Protein AF-A0A6P2CS90-F1 (afdb_monomer)

pLDDT: mean 88.62, std 11.36, range [53.44, 98.56]

Organism: NCBI:txid1210884

Nearest PDB structures (foldseek):
  4mqd-assembly1_A  TM=6.017E-01  e=5.756E-04  Bacillus subtilis subsp. subtilis str. 168
  3ddw-assembly1_B  TM=2.775E-01  e=5.595E+00  Homo sapiens

Foldseek 3Di:
DKDKDKAWAQQQKKKKAALVVQEQPDQVLQDDQQNRCCFFQQQIDMEGHPHTGMWIEIEDQDDDDPLQVVFWDDKWDQTKHAFDPQKMKMANYDTHRHHPVVCVVVVNIDIDGHGGAMWGWMKTAGDPCCVVVVHTRIYIHTDGDPDGDPGDNDHTYDPDPVVVVVVVVVVVVVPDDDD

Sequence (179 aa):
MDVSLSLWSDAASLCIFDPALFEGMKPADAWPYHTNPGIRDGLFAIVGLQGGGGYILRLTSGDLTPAERELLNDTVGPLGVAVHSGQVYASGMDWPGEQAVHYHQCGAGMFVSVVAGDYDVLVHELRSTAAERGLPDYVAVFRQRTGSFPGVVEEPRFIGGREIEELIQRLNSESQPQD

Mean predicted aligned error: 6.51 Å

Solvent-accessible surface area (backbone atoms only — not comparable to full-atom values): 9674 Å² total; per-residue (Å²): 89,78,49,74,46,81,35,44,16,79,80,13,32,43,29,37,33,22,44,80,82,27,55,83,39,66,56,77,63,64,62,56,60,75,75,16,61,51,42,30,67,17,40,26,29,63,36,36,45,79,51,56,48,77,44,34,38,29,44,27,53,60,80,78,50,75,70,52,59,75,37,54,68,51,76,44,68,77,31,23,29,37,27,81,82,29,35,34,38,40,21,20,72,62,72,68,18,53,49,62,71,53,55,69,70,70,58,52,44,47,82,43,72,42,80,58,45,45,28,33,31,38,39,32,35,36,39,82,69,29,53,82,71,76,41,49,43,29,40,38,32,45,40,82,49,91,69,82,68,91,50,48,84,65,83,48,51,56,81,45,67,60,61,54,50,51,48,51,51,50,57,58,61,72,67,55,81,87,128

Structure (mmCIF, N/CA/C/O backbone):
data_AF-A0A6P2CS90-F1
#
_entry.id   AF-A0A6P2CS90-F1
#
loop_
_atom_site.group_PDB
_atom_site.id
_atom_site.type_symbol
_atom_site.label_atom_id
_atom_site.label_alt_id
_atom_site.label_comp_id
_atom_site.label_asym_id
_atom_site.label_entity_id
_atom_site.label_seq_id
_atom_site.pdbx_PDB_ins_code
_atom_site.Cartn_x
_atom_site.Cartn_y
_atom_site.Cartn_z
_atom_site.occupancy
_atom_site.B_iso_or_equiv
_atom_site.auth_seq_id
_atom_site.auth_comp_id
_atom_site.auth_asym_id
_atom_site.auth_atom_id
_atom_site.pdbx_PDB_model_num
ATOM 1 N N . MET A 1 1 ? -3.828 -13.378 3.877 1.00 95.12 1 MET A N 1
ATOM 2 C CA . MET A 1 1 ? -2.843 -12.444 4.457 1.00 95.12 1 MET A CA 1
ATOM 3 C C . MET A 1 1 ? -3.548 -11.634 5.528 1.00 95.12 1 MET A C 1
ATOM 5 O O . MET A 1 1 ? -4.660 -11.195 5.262 1.00 95.12 1 MET A O 1
ATOM 9 N N . ASP A 1 2 ? -2.954 -11.489 6.709 1.00 97.31 2 ASP A N 1
ATOM 10 C CA . ASP A 1 2 ? -3.421 -10.561 7.747 1.00 97.31 2 ASP A CA 1
ATOM 11 C C . ASP A 1 2 ? -2.244 -10.240 8.679 1.00 97.31 2 ASP A C 1
ATOM 13 O O . ASP A 1 2 ? -1.794 -11.111 9.426 1.00 97.31 2 ASP A O 1
ATOM 17 N N . VAL A 1 3 ? -1.663 -9.051 8.544 1.00 97.44 3 VAL A N 1
ATOM 18 C CA . VAL A 1 3 ? -0.456 -8.646 9.276 1.00 97.44 3 VAL A CA 1
ATOM 19 C C . VAL A 1 3 ? -0.507 -7.162 9.600 1.00 97.44 3 VAL A C 1
ATOM 21 O O . VAL A 1 3 ? -0.938 -6.363 8.773 1.00 97.44 3 VAL A O 1
ATOM 24 N N . SER A 1 4 ? -0.027 -6.800 10.786 1.00 96.81 4 SER A N 1
ATOM 25 C CA . SER A 1 4 ? 0.192 -5.408 11.173 1.00 96.81 4 SER A CA 1
ATOM 26 C C . SER A 1 4 ? 1.683 -5.109 11.207 1.00 96.81 4 SER A C 1
ATOM 28 O O . SER A 1 4 ? 2.464 -5.914 11.717 1.00 96.81 4 SER A O 1
ATOM 30 N N . LEU A 1 5 ? 2.071 -3.946 10.698 1.00 95.19 5 LEU A N 1
ATOM 31 C CA . LEU A 1 5 ? 3.443 -3.458 10.734 1.00 95.19 5 LEU A CA 1
ATOM 32 C C . LEU A 1 5 ? 3.490 -1.991 11.153 1.00 95.19 5 LEU A C 1
ATOM 34 O O . LEU A 1 5 ? 2.592 -1.209 10.847 1.00 95.19 5 LEU A O 1
ATOM 38 N N . SER A 1 6 ? 4.563 -1.631 11.846 1.00 94.50 6 SER A N 1
ATOM 39 C CA . SER A 1 6 ? 4.924 -0.237 12.076 1.00 94.50 6 SER A CA 1
ATOM 40 C C . SER A 1 6 ? 5.758 0.253 10.900 1.00 94.50 6 SER A C 1
ATOM 42 O O . SER A 1 6 ? 6.739 -0.395 10.538 1.00 94.50 6 SER A O 1
ATOM 44 N N . LEU A 1 7 ? 5.386 1.391 10.326 1.00 92.56 7 LEU A N 1
ATOM 45 C CA . LEU A 1 7 ? 6.149 2.065 9.280 1.00 92.56 7 LEU A CA 1
ATOM 46 C C . LEU A 1 7 ? 6.395 3.522 9.653 1.00 92.56 7 LEU A C 1
ATOM 48 O O . LEU A 1 7 ? 5.656 4.108 10.441 1.00 92.56 7 LEU A O 1
ATOM 52 N N . TRP A 1 8 ? 7.439 4.098 9.073 1.00 93.31 8 TRP A N 1
ATOM 53 C CA . TRP A 1 8 ? 7.718 5.526 9.128 1.00 93.31 8 TRP A CA 1
ATOM 54 C C . TRP A 1 8 ? 7.636 6.095 7.715 1.00 93.31 8 TRP A C 1
ATOM 56 O O . TRP A 1 8 ? 8.000 5.408 6.763 1.00 93.31 8 TRP A O 1
ATOM 66 N N . SER A 1 9 ? 7.163 7.329 7.575 1.00 91.31 9 SER A N 1
ATOM 67 C CA . SER A 1 9 ? 7.192 8.059 6.309 1.00 91.31 9 SER A CA 1
ATOM 68 C C . SER A 1 9 ? 7.564 9.515 6.549 1.00 91.31 9 SER A C 1
ATOM 70 O O . SER A 1 9 ? 6.955 10.176 7.386 1.00 91.31 9 SER A O 1
ATOM 72 N N . ASP A 1 10 ? 8.553 10.036 5.829 1.00 86.56 10 ASP A N 1
ATOM 73 C CA . ASP A 1 10 ? 8.877 11.467 5.798 1.00 86.56 10 ASP A CA 1
ATOM 74 C C . ASP A 1 10 ? 8.143 12.197 4.661 1.00 86.56 10 ASP A C 1
ATOM 76 O O . ASP A 1 10 ? 7.710 13.336 4.828 1.00 86.56 10 ASP A O 1
ATOM 80 N N . ALA A 1 11 ? 7.944 11.508 3.539 1.00 82.62 11 ALA A N 1
ATOM 81 C CA . ALA A 1 11 ? 7.270 11.986 2.341 1.00 82.62 11 ALA A CA 1
ATOM 82 C C . ALA A 1 11 ? 5.739 11.893 2.413 1.00 82.62 11 ALA A C 1
ATOM 84 O O . ALA A 1 11 ? 5.072 12.180 1.420 1.00 82.62 11 ALA A O 1
ATOM 85 N N . ALA A 1 12 ? 5.187 11.492 3.564 1.00 90.38 12 ALA A N 1
ATOM 86 C CA . ALA A 1 12 ? 3.760 11.270 3.746 1.00 90.38 12 ALA A CA 1
ATOM 87 C C . ALA A 1 12 ? 3.196 10.327 2.677 1.00 90.38 12 ALA A C 1
ATOM 89 O O . ALA A 1 12 ? 2.222 10.647 2.006 1.00 90.38 12 ALA A O 1
ATOM 90 N N . SER A 1 13 ? 3.826 9.176 2.471 1.00 92.50 13 SER A N 1
ATOM 91 C CA . SER A 1 13 ? 3.404 8.201 1.473 1.00 92.50 13 SER A CA 1
ATOM 92 C C . SER A 1 13 ? 3.488 6.775 2.004 1.00 92.50 13 SER A C 1
ATOM 94 O O . SER A 1 13 ? 4.249 6.461 2.916 1.00 92.50 13 SER A O 1
ATOM 96 N N . LEU A 1 14 ? 2.667 5.904 1.430 1.00 95.38 14 LEU A N 1
ATOM 97 C CA . LEU A 1 14 ? 2.742 4.458 1.581 1.00 95.38 14 LEU A CA 1
ATOM 98 C C . LEU A 1 14 ? 2.904 3.855 0.190 1.00 95.38 14 LEU A C 1
ATOM 100 O O . LEU A 1 14 ? 2.057 4.074 -0.674 1.00 95.38 14 LEU A O 1
ATOM 104 N N . CYS A 1 15 ? 3.959 3.073 -0.001 1.00 95.31 15 CYS A N 1
ATOM 105 C CA . CYS A 1 15 ? 4.246 2.329 -1.217 1.00 95.31 15 CYS A CA 1
ATOM 106 C C . CYS A 1 15 ? 4.120 0.823 -0.951 1.00 95.31 15 CYS A C 1
ATOM 108 O O . CYS A 1 15 ? 4.619 0.322 0.062 1.00 95.31 15 CYS A O 1
ATOM 110 N N . ILE A 1 16 ? 3.448 0.101 -1.851 1.00 97.38 16 ILE A N 1
ATOM 111 C CA . ILE A 1 16 ? 3.304 -1.356 -1.795 1.00 97.38 16 ILE A CA 1
ATOM 112 C C . ILE A 1 16 ? 3.590 -1.956 -3.170 1.00 97.38 16 ILE A C 1
ATOM 114 O O . ILE A 1 16 ? 2.889 -1.666 -4.140 1.00 97.38 16 ILE A O 1
ATOM 118 N N . PHE A 1 17 ? 4.603 -2.814 -3.253 1.00 96.44 17 PHE A N 1
ATOM 119 C CA . PHE A 1 17 ? 5.081 -3.376 -4.518 1.00 96.44 17 PHE A CA 1
ATOM 120 C C . PHE A 1 17 ? 5.709 -4.754 -4.326 1.00 96.44 17 PHE A C 1
ATOM 122 O O . PHE A 1 17 ? 6.112 -5.101 -3.224 1.00 96.44 17 PHE A O 1
ATOM 129 N N . ASP A 1 18 ? 5.835 -5.537 -5.393 1.00 96.62 18 ASP A N 1
ATOM 130 C CA . ASP A 1 18 ? 6.686 -6.729 -5.412 1.00 96.62 18 ASP A CA 1
ATOM 131 C C . ASP A 1 18 ? 8.083 -6.354 -5.940 1.00 96.62 18 ASP A C 1
ATOM 133 O O . ASP A 1 18 ? 8.204 -6.034 -7.125 1.00 96.62 18 ASP A O 1
ATOM 137 N N . PRO A 1 19 ? 9.152 -6.390 -5.118 1.00 94.19 19 PRO A N 1
ATOM 138 C CA . PRO A 1 19 ? 10.499 -6.017 -5.559 1.00 94.19 19 PRO A CA 1
ATOM 139 C C . PRO A 1 19 ? 11.003 -6.776 -6.790 1.00 94.19 19 PRO A C 1
ATOM 141 O O . PRO A 1 19 ? 11.767 -6.216 -7.575 1.00 94.19 19 PRO A O 1
ATOM 144 N N . ALA A 1 20 ? 10.558 -8.020 -7.001 1.00 93.31 20 ALA A N 1
ATOM 145 C CA . ALA A 1 20 ? 10.994 -8.831 -8.139 1.00 93.31 20 ALA A CA 1
ATOM 146 C C . ALA A 1 20 ? 10.544 -8.260 -9.496 1.00 93.31 20 ALA A C 1
ATOM 148 O O . ALA A 1 20 ? 11.156 -8.558 -10.519 1.00 93.31 20 ALA A O 1
ATOM 149 N N . LEU A 1 21 ? 9.494 -7.430 -9.524 1.00 91.12 21 LEU A N 1
ATOM 150 C CA . LEU A 1 21 ? 9.016 -6.772 -10.745 1.00 91.12 21 LEU A CA 1
ATOM 151 C C . LEU A 1 21 ? 9.889 -5.594 -11.187 1.00 91.12 21 LEU A C 1
ATOM 153 O O . LEU A 1 21 ? 9.827 -5.200 -12.349 1.0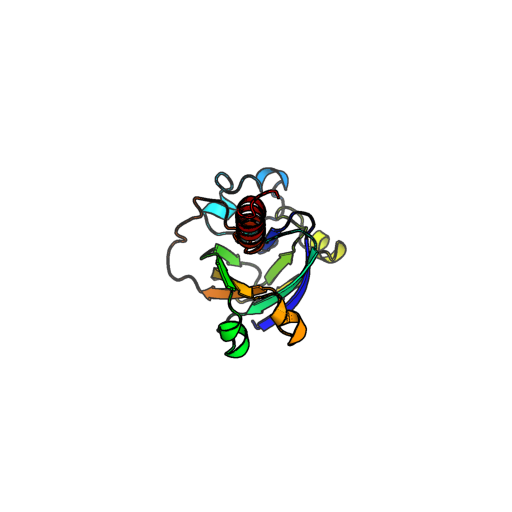0 91.12 21 LEU A O 1
ATOM 157 N N . PHE A 1 22 ? 10.682 -5.034 -10.273 1.00 88.00 22 PHE A N 1
ATOM 158 C CA . PHE A 1 22 ? 11.417 -3.785 -10.490 1.00 88.00 22 PHE A CA 1
ATOM 159 C C . PHE A 1 22 ? 12.933 -3.967 -10.412 1.00 88.00 22 PHE A C 1
ATOM 161 O O . PHE A 1 22 ? 13.676 -2.989 -10.488 1.00 88.00 22 PHE A O 1
ATOM 168 N N . GLU A 1 23 ? 13.412 -5.205 -10.276 1.00 83.19 23 GLU A N 1
ATOM 169 C CA . GLU A 1 23 ? 14.837 -5.489 -10.178 1.00 83.19 23 GLU A CA 1
ATOM 170 C C . GLU A 1 23 ? 15.582 -4.997 -11.430 1.00 83.19 23 GLU A C 1
ATOM 172 O O . GLU A 1 23 ? 15.300 -5.401 -12.559 1.00 83.19 23 GLU A O 1
ATOM 177 N N . GLY A 1 24 ? 16.547 -4.097 -11.226 1.00 76.38 24 GLY A N 1
ATOM 178 C CA . GLY A 1 24 ? 17.334 -3.504 -12.309 1.00 76.38 24 GLY A CA 1
ATOM 179 C C . GLY A 1 24 ? 16.655 -2.337 -13.034 1.00 76.38 24 GLY A C 1
ATOM 180 O O . GLY A 1 24 ? 17.248 -1.787 -13.967 1.00 76.38 24 GLY A O 1
ATOM 181 N N . MET A 1 25 ? 15.457 -1.919 -12.611 1.00 78.19 25 MET A N 1
ATOM 182 C CA . MET A 1 25 ? 14.872 -0.647 -13.040 1.00 78.19 25 MET A CA 1
ATOM 183 C C . MET A 1 25 ? 15.575 0.519 -12.340 1.00 78.19 25 MET A C 1
ATOM 185 O O . MET A 1 25 ? 16.012 0.409 -11.200 1.00 78.19 25 MET A O 1
ATOM 189 N N . LYS A 1 26 ? 15.697 1.667 -13.011 1.00 71.06 26 LYS A N 1
ATOM 190 C CA . LYS A 1 26 ? 16.264 2.857 -12.369 1.00 71.06 26 LYS A CA 1
ATOM 191 C C . LYS A 1 26 ? 15.231 3.460 -11.405 1.00 71.06 26 LYS A C 1
ATOM 193 O O . LYS A 1 26 ? 14.131 3.772 -11.859 1.00 71.06 26 LYS A O 1
ATOM 198 N N . PRO A 1 27 ? 15.588 3.737 -10.135 1.00 64.62 27 PRO A N 1
ATOM 199 C CA . PRO A 1 27 ? 14.670 4.332 -9.152 1.00 64.62 27 PRO A CA 1
ATOM 200 C C . PRO A 1 27 ? 14.055 5.678 -9.585 1.00 64.62 27 PRO A C 1
ATOM 202 O O . PRO A 1 27 ? 12.978 6.053 -9.137 1.00 64.62 27 PRO A O 1
ATOM 205 N N . ALA A 1 28 ? 14.724 6.412 -10.483 1.00 53.88 28 ALA A N 1
ATOM 206 C CA . ALA A 1 28 ? 14.322 7.751 -10.919 1.00 53.88 28 ALA A CA 1
ATOM 207 C C . ALA A 1 28 ? 13.129 7.790 -11.895 1.00 53.88 28 ALA A C 1
ATOM 209 O O . ALA A 1 28 ? 12.564 8.861 -12.096 1.00 53.88 28 ALA A O 1
ATOM 210 N N . ASP A 1 29 ? 12.716 6.654 -12.466 1.00 57.28 29 ASP A N 1
ATOM 211 C CA . ASP A 1 29 ? 11.529 6.591 -13.334 1.00 57.28 29 ASP A CA 1
ATOM 212 C C . ASP A 1 29 ? 10.230 6.390 -12.524 1.00 57.28 29 ASP A C 1
ATOM 214 O O . ASP A 1 29 ? 9.132 6.365 -13.085 1.00 57.28 29 ASP A O 1
ATOM 218 N N . ALA A 1 30 ? 10.334 6.265 -11.192 1.00 56.88 30 ALA A N 1
ATOM 219 C CA . ALA A 1 30 ? 9.201 5.968 -10.324 1.00 56.88 30 ALA A CA 1
ATOM 220 C C . ALA A 1 30 ? 8.249 7.166 -10.087 1.00 56.88 30 ALA A C 1
ATOM 222 O O . ALA A 1 30 ? 7.140 6.978 -9.579 1.00 56.88 30 ALA A O 1
ATOM 223 N N . TRP A 1 31 ? 8.633 8.384 -10.488 1.00 63.88 31 TRP A N 1
ATOM 224 C CA . TRP A 1 31 ? 7.874 9.614 -10.244 1.00 63.88 31 TRP A CA 1
ATOM 225 C C . TRP A 1 31 ? 7.932 10.562 -11.447 1.00 63.88 31 TRP A C 1
ATOM 227 O O . TRP A 1 31 ? 9.038 10.835 -11.916 1.00 63.88 31 TRP A O 1
ATOM 237 N N . PRO A 1 32 ? 6.807 11.121 -11.943 1.00 65.88 32 PRO A N 1
ATOM 238 C CA . PRO A 1 32 ? 5.506 11.310 -11.278 1.00 65.88 32 PRO A CA 1
ATOM 239 C C . PRO A 1 32 ? 4.413 10.259 -11.570 1.00 65.88 32 PRO A C 1
ATOM 241 O O . PRO A 1 32 ? 4.402 9.604 -12.612 1.00 65.88 32 PRO A O 1
ATOM 244 N N . TYR A 1 33 ? 3.437 10.159 -10.653 1.00 67.19 33 TYR A N 1
ATOM 245 C CA . TYR A 1 33 ? 2.335 9.178 -10.643 1.00 67.19 33 TYR A CA 1
ATOM 246 C C . TYR A 1 33 ? 1.609 8.979 -11.979 1.00 67.19 33 TYR A C 1
ATOM 248 O O . TYR A 1 33 ? 1.374 7.850 -12.396 1.00 67.19 33 TYR A O 1
ATOM 256 N N . HIS A 1 34 ? 1.257 10.077 -12.652 1.00 66.44 34 HIS A N 1
ATOM 257 C CA . HIS A 1 34 ? 0.444 10.060 -13.871 1.00 66.44 34 HIS A CA 1
ATOM 258 C C . HIS A 1 34 ? 1.240 9.666 -15.124 1.00 66.44 34 HIS A C 1
ATOM 260 O O . HIS A 1 34 ? 0.652 9.308 -16.144 1.00 66.44 34 HIS A O 1
ATOM 266 N N . THR A 1 35 ? 2.574 9.722 -15.070 1.00 73.50 35 THR A N 1
ATOM 267 C CA . THR A 1 35 ? 3.438 9.278 -16.173 1.00 73.50 35 THR A CA 1
ATOM 268 C C . THR A 1 35 ? 4.100 7.940 -15.904 1.00 73.50 35 THR A C 1
ATOM 270 O O . THR A 1 35 ? 4.628 7.344 -16.839 1.00 73.50 35 THR A O 1
ATOM 273 N N . ASN A 1 36 ? 4.099 7.467 -14.656 1.00 84.00 36 ASN A N 1
ATOM 274 C CA . ASN A 1 36 ? 4.715 6.200 -14.311 1.00 84.00 36 ASN A CA 1
ATOM 275 C C . ASN A 1 36 ? 3.837 5.035 -14.810 1.00 84.00 36 ASN A C 1
ATOM 277 O O . ASN A 1 36 ? 2.742 4.819 -14.275 1.00 84.00 36 ASN A O 1
ATOM 281 N N . PRO A 1 37 ? 4.306 4.250 -15.797 1.00 84.56 37 PRO A N 1
ATOM 282 C CA . PRO A 1 37 ? 3.541 3.126 -16.321 1.00 84.56 37 PRO A CA 1
ATOM 283 C C . PRO A 1 37 ? 3.286 2.059 -15.254 1.00 84.56 37 PRO A C 1
ATOM 285 O O . PRO A 1 37 ? 2.229 1.451 -15.265 1.00 84.56 37 PRO A O 1
ATOM 288 N N . GLY A 1 38 ? 4.178 1.872 -14.278 1.00 88.12 38 GLY A N 1
ATOM 289 C CA . GLY A 1 38 ? 3.968 0.917 -13.192 1.00 88.12 38 GLY A CA 1
ATOM 290 C C . GLY A 1 38 ? 2.782 1.265 -12.292 1.00 88.12 38 GLY A C 1
ATOM 291 O O . GLY A 1 38 ? 2.056 0.366 -11.882 1.00 88.12 38 GLY A O 1
ATOM 292 N N . ILE A 1 39 ? 2.531 2.550 -12.038 1.00 88.50 39 ILE A N 1
ATOM 293 C CA . ILE A 1 39 ? 1.360 2.994 -11.262 1.00 88.50 39 ILE A CA 1
ATOM 294 C C . ILE A 1 39 ? 0.111 2.926 -12.139 1.00 88.50 39 ILE A C 1
ATOM 296 O O . ILE A 1 39 ? -0.901 2.347 -11.747 1.00 88.50 39 ILE A O 1
ATOM 300 N N . ARG A 1 40 ? 0.192 3.473 -13.359 1.00 87.56 40 ARG A N 1
ATOM 301 C CA . ARG A 1 40 ? -0.925 3.498 -14.312 1.00 87.56 40 ARG A CA 1
ATOM 302 C C . ARG A 1 40 ? -1.413 2.096 -14.674 1.00 87.56 40 ARG A C 1
ATOM 304 O O . ARG A 1 40 ? -2.613 1.889 -14.791 1.00 87.56 40 ARG A O 1
ATOM 311 N N . ASP A 1 41 ? -0.499 1.149 -14.834 1.00 89.44 41 ASP A N 1
ATOM 312 C CA . ASP A 1 41 ? -0.800 -0.221 -15.249 1.00 89.44 41 ASP A CA 1
ATOM 313 C C . ASP A 1 41 ? -1.027 -1.143 -14.030 1.00 89.44 41 ASP A C 1
ATOM 315 O O . ASP A 1 41 ? -1.316 -2.328 -14.184 1.00 89.44 41 ASP A O 1
ATOM 319 N N . GLY A 1 42 ? -0.958 -0.595 -12.808 1.00 92.81 42 GLY A N 1
ATOM 320 C CA . GLY A 1 42 ? -1.314 -1.295 -11.576 1.00 92.81 42 GLY A CA 1
ATOM 321 C C . GLY A 1 42 ? -0.319 -2.373 -11.155 1.00 92.81 42 GLY A C 1
ATOM 322 O O . GLY A 1 42 ? -0.740 -3.401 -10.618 1.00 92.81 42 GLY A O 1
ATOM 323 N N . LEU A 1 43 ? 0.971 -2.148 -11.426 1.00 94.25 43 LEU A N 1
ATOM 324 C CA . LEU A 1 43 ? 2.086 -2.990 -10.989 1.00 94.25 43 LEU A CA 1
ATOM 325 C C . LEU A 1 43 ? 2.442 -2.739 -9.523 1.00 94.25 43 LEU A C 1
ATOM 327 O O . LEU A 1 43 ? 2.800 -3.676 -8.812 1.00 94.25 43 LEU A O 1
ATOM 331 N N . PHE A 1 44 ? 2.324 -1.495 -9.064 1.00 94.25 44 PHE A N 1
ATOM 332 C CA . PHE A 1 44 ? 2.491 -1.154 -7.660 1.00 94.25 44 PHE A CA 1
ATOM 333 C C . PHE A 1 44 ? 1.548 -0.044 -7.212 1.00 94.25 44 PHE A C 1
ATOM 335 O O . PHE A 1 44 ? 1.127 0.805 -8.002 1.00 94.25 44 PHE A O 1
ATOM 342 N N . ALA A 1 45 ? 1.250 -0.054 -5.917 1.00 94.88 45 ALA A N 1
ATOM 343 C CA . ALA A 1 45 ? 0.377 0.910 -5.286 1.00 94.88 45 ALA A CA 1
ATOM 344 C C . ALA A 1 45 ? 1.201 1.962 -4.559 1.00 94.88 45 ALA A C 1
ATOM 346 O O . ALA A 1 45 ? 2.180 1.658 -3.876 1.00 94.88 45 ALA A O 1
ATOM 347 N N . ILE A 1 46 ? 0.736 3.198 -4.655 1.00 93.62 46 ILE A N 1
ATOM 348 C CA . ILE A 1 46 ? 1.199 4.282 -3.814 1.00 93.62 46 ILE A CA 1
ATOM 349 C C . ILE A 1 46 ? 0.025 5.170 -3.423 1.00 93.62 46 ILE A C 1
ATOM 351 O O . ILE A 1 46 ? -0.853 5.444 -4.241 1.00 93.62 46 ILE A O 1
ATOM 355 N N . VAL A 1 47 ? 0.023 5.612 -2.170 1.00 94.12 47 VAL A N 1
ATOM 356 C CA . VAL A 1 47 ? -0.960 6.551 -1.636 1.00 94.12 47 VAL A CA 1
ATOM 357 C C . VAL A 1 47 ? -0.281 7.626 -0.795 1.00 94.12 47 VAL A C 1
ATOM 359 O O . VAL A 1 47 ? 0.614 7.324 -0.007 1.00 94.12 47 VAL A O 1
ATOM 362 N N . GLY A 1 48 ? -0.704 8.876 -0.967 1.00 93.88 48 GLY A N 1
ATOM 363 C CA . GLY A 1 48 ? -0.360 9.992 -0.093 1.00 93.88 48 GLY A CA 1
ATOM 364 C C . GLY A 1 48 ? -1.125 9.917 1.231 1.00 93.88 48 GLY A C 1
ATOM 365 O O . GLY A 1 48 ? -2.348 9.778 1.253 1.00 93.88 48 GLY A O 1
ATOM 366 N N . LEU A 1 49 ? -0.396 10.003 2.334 1.00 92.62 49 LEU A N 1
ATOM 367 C CA . LEU A 1 49 ? -0.876 10.037 3.712 1.00 92.62 49 LEU A CA 1
ATOM 368 C C . LEU A 1 49 ? -1.093 11.491 4.167 1.00 92.62 49 LEU A C 1
ATOM 370 O O . LEU A 1 49 ? -0.621 12.434 3.535 1.00 92.62 49 LEU A O 1
ATOM 374 N N . GLN A 1 50 ? -1.767 11.688 5.303 1.00 87.25 50 GLN A N 1
ATOM 375 C CA . GLN A 1 50 ? -2.079 13.029 5.831 1.00 87.25 50 GLN A CA 1
ATOM 376 C C . GLN A 1 50 ? -0.884 13.773 6.470 1.00 87.25 50 GLN A C 1
ATOM 378 O O . GLN A 1 50 ? -1.051 14.850 7.045 1.00 87.25 50 GLN A O 1
ATOM 383 N N . GLY A 1 51 ? 0.325 13.211 6.419 1.00 87.94 51 GLY A N 1
ATOM 384 C CA . GLY A 1 51 ? 1.535 13.821 6.964 1.00 87.94 51 GLY A CA 1
ATOM 385 C C . GLY A 1 51 ? 2.703 12.844 7.031 1.00 87.94 51 GLY A C 1
ATOM 386 O O . GLY A 1 51 ? 2.564 11.680 6.665 1.00 87.94 51 GLY A O 1
ATOM 387 N N . GLY A 1 52 ? 3.860 13.335 7.474 1.00 89.56 52 GLY A N 1
ATOM 388 C CA . GLY A 1 52 ? 4.990 12.484 7.832 1.00 89.56 52 GLY A CA 1
ATOM 389 C C . GLY A 1 52 ? 4.906 12.042 9.295 1.00 89.56 52 GLY A C 1
ATOM 390 O O . GLY A 1 52 ? 4.424 12.791 10.150 1.00 89.56 52 GLY A O 1
ATOM 391 N N . GLY A 1 53 ? 5.388 10.841 9.600 1.00 92.62 53 GLY A N 1
ATOM 392 C CA . GLY A 1 53 ? 5.373 10.276 10.944 1.00 92.62 53 GLY A CA 1
ATOM 393 C C . GLY A 1 53 ? 5.442 8.754 10.971 1.00 92.62 53 GLY A C 1
ATOM 394 O O . GLY A 1 53 ? 5.712 8.100 9.964 1.00 92.62 53 GLY A O 1
ATOM 395 N N . GLY A 1 54 ? 5.210 8.205 12.162 1.00 92.94 54 GLY A N 1
ATOM 396 C CA . GLY A 1 54 ? 5.074 6.771 12.386 1.00 92.94 54 GLY A CA 1
ATOM 397 C C . GLY A 1 54 ? 3.613 6.351 12.297 1.00 92.94 54 GLY A C 1
ATOM 398 O O . GLY A 1 54 ? 2.751 7.039 12.839 1.00 92.94 54 GLY A O 1
ATOM 399 N N . TYR A 1 55 ? 3.362 5.215 11.654 1.00 93.88 55 TYR A N 1
ATOM 400 C CA . TYR A 1 55 ? 2.030 4.662 11.433 1.00 93.88 55 TYR A CA 1
ATOM 401 C C . TYR A 1 55 ? 2.011 3.160 11.699 1.00 93.88 55 TYR A C 1
ATOM 403 O O . TYR A 1 55 ? 2.999 2.457 11.469 1.00 93.88 55 TYR A O 1
ATOM 411 N N . ILE A 1 56 ? 0.864 2.653 12.130 1.00 96.31 56 ILE A N 1
ATOM 412 C CA . ILE A 1 56 ? 0.530 1.236 12.149 1.0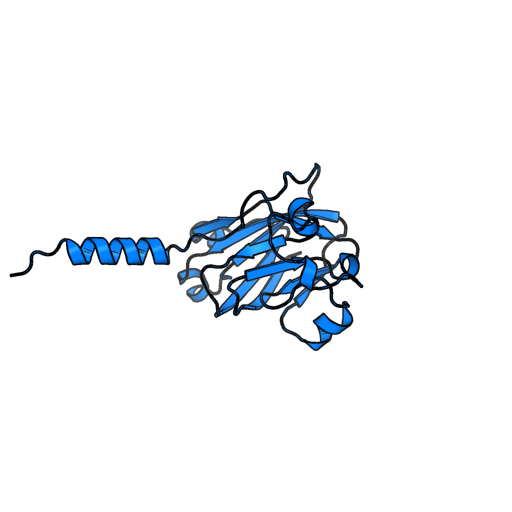0 96.31 56 ILE A CA 1
ATOM 413 C C . ILE A 1 56 ? -0.342 0.939 10.932 1.00 96.31 56 ILE A C 1
ATOM 415 O O . ILE A 1 56 ? -1.470 1.417 10.817 1.00 96.31 56 ILE A O 1
ATOM 419 N N . LEU A 1 57 ? 0.172 0.112 10.031 1.00 97.25 57 LEU A N 1
ATOM 420 C CA . LEU A 1 57 ? -0.547 -0.371 8.859 1.00 97.25 57 LEU A CA 1
ATOM 421 C C . LEU A 1 57 ? -0.949 -1.827 9.069 1.00 97.25 57 LEU A C 1
ATOM 423 O O . LEU A 1 57 ? -0.095 -2.663 9.368 1.00 97.25 57 LEU A O 1
ATOM 427 N N . ARG A 1 58 ? -2.221 -2.153 8.830 1.00 98.19 58 ARG A N 1
ATOM 428 C CA . ARG A 1 58 ? -2.678 -3.538 8.665 1.00 98.19 58 ARG A CA 1
ATOM 429 C C . ARG A 1 58 ? -2.838 -3.873 7.186 1.00 98.19 58 ARG A C 1
ATOM 431 O O . ARG A 1 58 ? -3.632 -3.249 6.492 1.00 98.19 58 ARG A O 1
ATOM 438 N N . LEU A 1 59 ? -2.127 -4.886 6.708 1.00 98.38 59 LEU A N 1
ATOM 439 C CA . LEU A 1 59 ? -2.303 -5.477 5.381 1.00 98.38 59 LEU A CA 1
ATOM 440 C C . LEU A 1 59 ? -3.170 -6.724 5.518 1.00 98.38 59 LEU A C 1
ATOM 442 O O . LEU A 1 59 ? -2.808 -7.660 6.235 1.00 98.38 59 LEU A O 1
ATOM 446 N N . THR A 1 60 ? -4.295 -6.779 4.812 1.00 98.44 60 THR A N 1
ATOM 447 C CA . THR A 1 60 ? -5.215 -7.913 4.918 1.00 98.44 60 THR A CA 1
ATOM 448 C C . THR A 1 60 ? -5.819 -8.306 3.581 1.00 98.44 60 THR A C 1
ATOM 450 O O . THR A 1 60 ? -6.058 -7.472 2.718 1.00 98.44 60 THR A O 1
ATOM 453 N N . SER A 1 61 ? -6.106 -9.594 3.409 1.00 97.75 61 SER A N 1
ATOM 454 C CA . SER A 1 61 ? -6.998 -10.096 2.358 1.00 97.75 61 SER A CA 1
ATOM 455 C C . SER A 1 61 ? -8.424 -10.325 2.875 1.00 97.75 61 SER A C 1
ATOM 457 O O . SER A 1 61 ? -9.275 -10.791 2.125 1.00 97.75 61 SER A O 1
ATOM 459 N N . GLY A 1 62 ? -8.685 -10.060 4.158 1.00 97.25 62 GLY A N 1
ATOM 460 C CA . GLY A 1 62 ? -10.010 -10.112 4.778 1.00 97.25 62 GLY A CA 1
ATOM 461 C C . GLY A 1 62 ? -10.770 -8.797 4.624 1.00 97.25 62 GLY A C 1
ATOM 462 O O . GLY A 1 62 ? -10.366 -7.926 3.859 1.00 97.25 62 GLY A O 1
ATOM 463 N N . ASP A 1 63 ? -11.899 -8.661 5.312 1.00 97.69 63 ASP A N 1
ATOM 464 C CA . ASP A 1 63 ? -12.628 -7.393 5.432 1.00 97.69 63 ASP A CA 1
ATOM 465 C C . ASP A 1 63 ? -12.091 -6.545 6.596 1.00 97.69 63 ASP A C 1
ATOM 467 O O . ASP A 1 63 ? -11.339 -7.020 7.457 1.00 97.69 63 ASP A O 1
ATOM 471 N N . LEU A 1 64 ? -12.538 -5.289 6.647 1.00 98.00 64 LEU A N 1
ATOM 472 C CA . LEU A 1 64 ? -12.451 -4.482 7.857 1.00 98.00 64 LEU A CA 1
ATOM 473 C C . LEU A 1 64 ? -13.212 -5.163 9.004 1.00 98.00 64 LEU A C 1
ATOM 475 O O . LEU A 1 64 ? -14.351 -5.625 8.839 1.00 98.00 64 LEU A O 1
ATOM 479 N N . THR A 1 65 ? -12.611 -5.188 10.189 1.00 97.69 65 THR A N 1
ATOM 480 C CA . THR A 1 65 ? -13.291 -5.637 11.406 1.00 97.69 65 THR A CA 1
ATOM 481 C C . THR A 1 65 ? -14.438 -4.676 11.760 1.00 97.69 65 THR A C 1
ATOM 483 O O . THR A 1 65 ? -14.466 -3.533 11.296 1.00 97.69 65 THR A O 1
ATOM 486 N N . PRO A 1 66 ? -15.418 -5.087 12.587 1.00 97.69 66 PRO A N 1
ATOM 487 C CA . PRO A 1 66 ? -16.468 -4.177 13.044 1.00 97.69 66 PRO A CA 1
ATOM 488 C C . PRO A 1 66 ? -15.931 -2.892 13.695 1.00 97.69 66 PRO A C 1
ATOM 490 O O . PRO A 1 66 ? -16.451 -1.819 13.410 1.00 97.69 66 PRO A O 1
ATOM 493 N N . ALA A 1 67 ? -14.866 -2.994 14.499 1.00 96.44 67 ALA A N 1
ATOM 494 C CA . ALA A 1 67 ? -14.260 -1.849 15.177 1.00 96.44 67 ALA A CA 1
ATOM 495 C C . ALA A 1 67 ? -13.524 -0.911 14.205 1.00 96.44 67 ALA A C 1
ATOM 497 O O . ALA A 1 67 ? -13.612 0.305 14.339 1.00 96.44 67 ALA A O 1
ATOM 498 N N . GLU A 1 68 ? -12.850 -1.464 13.192 1.00 97.69 68 GLU A N 1
ATOM 499 C CA . GLU A 1 68 ? -12.232 -0.661 12.128 1.00 97.69 68 GLU A CA 1
ATOM 500 C C . GLU A 1 68 ? -13.296 0.073 11.304 1.00 97.69 68 GLU A C 1
ATOM 502 O O . GLU A 1 68 ? -13.144 1.254 11.019 1.00 97.69 68 GLU A O 1
ATOM 507 N N . ARG A 1 69 ? -14.418 -0.586 10.977 1.00 97.38 69 ARG A N 1
ATOM 508 C CA . ARG A 1 69 ? -15.529 0.053 10.249 1.00 97.38 69 ARG A CA 1
ATOM 509 C C . ARG A 1 69 ? -16.183 1.191 11.023 1.00 97.38 69 ARG A C 1
ATOM 511 O O . ARG A 1 69 ? -16.574 2.175 10.409 1.00 97.38 69 ARG A O 1
ATOM 518 N N . GLU A 1 70 ? -16.315 1.059 12.341 1.00 96.44 70 GLU A N 1
ATOM 519 C CA . GLU A 1 70 ? -16.860 2.116 13.208 1.00 96.44 70 GLU A CA 1
ATOM 520 C C . GLU A 1 70 ? -16.008 3.394 13.161 1.00 96.44 70 GLU A C 1
ATOM 522 O O . GLU A 1 70 ? -16.540 4.499 13.262 1.00 96.44 70 GLU A O 1
ATOM 527 N N . LEU A 1 71 ? -14.692 3.243 12.992 1.00 95.19 71 LEU A N 1
ATOM 528 C CA . LEU A 1 71 ? -13.722 4.339 13.004 1.00 95.19 71 LEU A CA 1
ATOM 529 C C . LEU A 1 71 ? -13.195 4.703 11.618 1.00 95.19 71 LEU A C 1
ATOM 531 O O . LEU A 1 71 ? -12.263 5.500 11.529 1.00 95.19 71 LEU A O 1
ATOM 535 N N . LEU A 1 72 ? -13.776 4.141 10.558 1.00 95.62 72 LEU A N 1
ATOM 536 C CA . LEU A 1 72 ? -13.412 4.462 9.187 1.00 95.62 72 LEU A CA 1
ATOM 537 C C . LEU A 1 72 ? -13.614 5.962 8.946 1.00 95.62 72 LEU A C 1
ATOM 539 O O . LEU A 1 72 ? -14.705 6.495 9.172 1.00 95.62 72 LEU A O 1
ATOM 543 N N . ASN A 1 73 ? -12.552 6.636 8.517 1.00 94.50 73 ASN A N 1
ATOM 544 C CA . ASN A 1 73 ? -12.576 8.053 8.185 1.00 94.50 73 ASN A CA 1
ATOM 545 C C . ASN A 1 73 ? -12.698 8.259 6.675 1.00 94.50 73 ASN A C 1
ATOM 547 O O . ASN A 1 73 ? -13.634 8.910 6.220 1.00 94.50 73 ASN A O 1
ATOM 551 N N . ASP A 1 74 ? -11.782 7.659 5.915 1.00 95.50 74 ASP A N 1
ATOM 552 C CA . ASP A 1 74 ? -11.685 7.835 4.468 1.00 95.50 74 ASP A CA 1
ATOM 553 C C . ASP A 1 74 ? -11.165 6.558 3.784 1.00 95.50 74 ASP A C 1
ATOM 555 O O . ASP A 1 74 ? -10.726 5.603 4.436 1.00 95.50 74 ASP A O 1
ATOM 559 N N . THR A 1 75 ? -11.272 6.480 2.459 1.00 96.38 75 THR A N 1
ATOM 560 C CA . THR A 1 75 ? -10.815 5.343 1.654 1.00 96.38 75 THR A CA 1
ATOM 561 C C . THR A 1 75 ? -10.266 5.797 0.309 1.00 96.38 75 THR A C 1
ATOM 563 O O . THR A 1 75 ? -10.957 6.448 -0.468 1.00 96.38 75 THR A O 1
ATOM 566 N N . VAL A 1 76 ? -9.055 5.345 -0.010 1.00 96.19 76 VAL A N 1
ATOM 567 C CA . VAL A 1 76 ? -8.391 5.567 -1.296 1.00 96.19 76 VAL A CA 1
ATOM 568 C C . VAL A 1 76 ? -8.273 4.246 -2.059 1.00 96.19 76 VAL A C 1
ATOM 570 O O . VAL A 1 76 ? -7.811 3.240 -1.519 1.00 96.19 76 VAL A O 1
ATOM 573 N N . GLY A 1 77 ? -8.667 4.247 -3.334 1.00 93.69 77 GLY A N 1
ATOM 574 C CA . GLY A 1 77 ? -8.510 3.118 -4.253 1.00 93.69 77 GLY A CA 1
ATOM 575 C C . GLY A 1 77 ? -9.703 2.928 -5.202 1.00 93.69 77 GLY A C 1
ATOM 576 O O . GLY A 1 77 ? -10.626 3.744 -5.201 1.00 93.69 77 GLY A O 1
ATOM 577 N N . PRO A 1 78 ? -9.705 1.857 -6.017 1.00 94.56 78 PRO A N 1
ATOM 578 C CA . PRO A 1 78 ? -8.728 0.766 -6.022 1.00 94.56 78 PRO A CA 1
ATOM 579 C C . PRO A 1 78 ? -7.360 1.183 -6.582 1.00 94.56 78 PRO A C 1
ATOM 581 O O . PRO A 1 78 ? -7.268 1.830 -7.621 1.00 94.56 78 PRO A O 1
ATOM 584 N N . LEU A 1 79 ? -6.295 0.779 -5.892 1.00 95.56 79 LEU A N 1
ATOM 585 C CA . LEU A 1 79 ? -4.907 0.852 -6.355 1.00 95.56 79 LEU A CA 1
ATOM 586 C C . LEU A 1 79 ? -4.486 -0.508 -6.912 1.00 95.56 79 LEU A C 1
ATOM 588 O O . LEU A 1 79 ? -4.984 -1.533 -6.460 1.00 95.56 79 LEU A O 1
ATOM 592 N N . GLY A 1 80 ? -3.565 -0.541 -7.870 1.00 95.88 80 GLY A N 1
ATOM 593 C CA . GLY A 1 80 ? -3.131 -1.795 -8.478 1.00 95.88 80 GLY A CA 1
ATOM 594 C C . GLY A 1 80 ? -1.831 -2.307 -7.872 1.00 95.88 80 GLY A C 1
ATOM 595 O O . GLY A 1 80 ? -0.875 -1.549 -7.765 1.00 95.88 80 GLY A O 1
ATOM 596 N N . VAL A 1 81 ? -1.775 -3.591 -7.524 1.00 97.75 81 VAL A N 1
ATOM 597 C CA . VAL A 1 81 ? -0.521 -4.278 -7.173 1.00 97.75 81 VAL A CA 1
ATOM 598 C C . VAL A 1 81 ? -0.443 -5.591 -7.940 1.00 97.75 81 VAL A C 1
ATOM 600 O O . VAL A 1 81 ? -1.355 -6.414 -7.848 1.00 97.75 81 VAL A O 1
ATOM 603 N N . ALA A 1 82 ? 0.653 -5.801 -8.664 1.00 97.62 82 ALA A N 1
ATOM 604 C CA . ALA A 1 82 ? 0.981 -7.087 -9.266 1.00 97.62 82 ALA A CA 1
ATOM 605 C C . ALA A 1 82 ? 1.991 -7.823 -8.376 1.00 97.62 82 ALA A C 1
ATOM 607 O O . ALA A 1 82 ? 2.947 -7.225 -7.880 1.00 97.62 82 ALA A O 1
ATOM 608 N N . VAL A 1 83 ? 1.779 -9.122 -8.165 1.00 98.06 83 VAL A N 1
ATOM 609 C CA . VAL A 1 83 ? 2.639 -9.967 -7.326 1.00 98.06 83 VAL A CA 1
ATOM 610 C C . VAL A 1 83 ? 3.070 -11.197 -8.117 1.00 98.06 83 VAL A C 1
ATOM 612 O O . VAL A 1 83 ? 2.249 -12.051 -8.449 1.00 98.06 83 VAL A O 1
ATOM 615 N N . HIS A 1 84 ? 4.364 -11.321 -8.390 1.00 96.62 8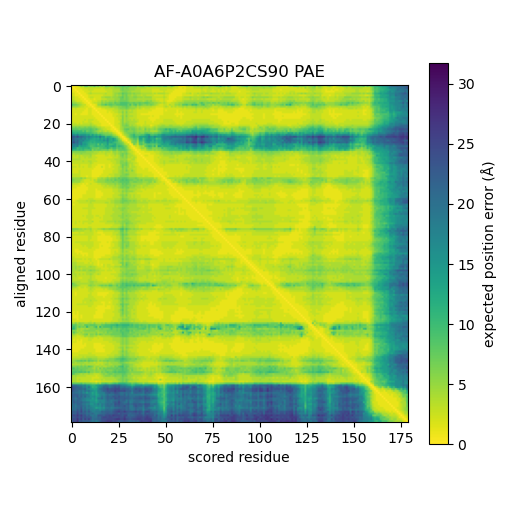4 HIS A N 1
ATOM 616 C CA . HIS A 1 84 ? 4.978 -12.450 -9.092 1.00 96.62 84 HIS A CA 1
ATOM 617 C C . HIS A 1 84 ? 5.749 -13.377 -8.144 1.00 96.62 84 HIS A C 1
ATOM 619 O O . HIS A 1 84 ? 5.698 -14.596 -8.298 1.00 96.62 84 HIS A O 1
ATOM 625 N N . SER A 1 85 ? 6.449 -12.819 -7.156 1.00 96.81 85 SER A N 1
ATOM 626 C CA . SER A 1 85 ? 7.317 -13.550 -6.224 1.00 96.81 85 SER A CA 1
ATOM 627 C C . SER A 1 85 ? 6.558 -14.258 -5.098 1.00 96.81 85 SER A C 1
ATOM 629 O O . SER A 1 85 ? 7.124 -15.088 -4.388 1.00 96.81 85 SER A O 1
ATOM 631 N N . GLY A 1 86 ? 5.273 -13.937 -4.923 1.00 97.62 86 GLY A N 1
ATOM 632 C CA . GLY A 1 86 ? 4.494 -14.334 -3.749 1.00 97.62 86 GLY A CA 1
ATOM 633 C C . GLY A 1 86 ? 4.791 -13.476 -2.511 1.00 97.62 86 GLY A C 1
ATOM 634 O O . GLY A 1 86 ? 4.490 -13.869 -1.378 1.00 97.62 86 GLY A O 1
ATOM 635 N N . GLN A 1 87 ? 5.413 -12.312 -2.701 1.00 97.31 87 GLN A N 1
ATOM 636 C CA . GLN A 1 87 ? 5.694 -11.358 -1.640 1.00 97.31 87 GLN A CA 1
ATOM 637 C C . GLN A 1 87 ? 5.450 -9.929 -2.120 1.00 97.31 87 GLN A C 1
ATOM 639 O O . GLN A 1 87 ? 5.679 -9.592 -3.278 1.00 97.31 87 GLN A O 1
ATOM 644 N N . VAL A 1 88 ? 5.008 -9.084 -1.196 1.00 97.69 88 VAL A N 1
ATOM 645 C CA . VAL A 1 88 ? 4.999 -7.630 -1.364 1.00 97.69 88 VAL A CA 1
ATOM 646 C C . VAL A 1 88 ? 5.873 -6.996 -0.298 1.00 97.69 88 VAL A C 1
ATOM 648 O O . VAL A 1 88 ? 5.995 -7.516 0.809 1.00 97.69 88 VAL A O 1
ATOM 651 N N . TYR A 1 89 ? 6.467 -5.865 -0.631 1.00 97.31 89 TYR A N 1
ATOM 652 C CA . TYR A 1 89 ? 7.156 -4.975 0.275 1.00 97.31 89 TYR A CA 1
ATOM 653 C C . TYR A 1 89 ? 6.279 -3.750 0.511 1.00 97.31 89 TYR A C 1
ATOM 655 O O . TYR A 1 89 ? 5.831 -3.118 -0.446 1.00 97.31 89 TYR A O 1
ATOM 663 N N . ALA A 1 90 ? 6.008 -3.444 1.777 1.00 97.25 90 ALA A N 1
ATOM 664 C CA . ALA A 1 90 ? 5.277 -2.251 2.185 1.00 97.25 90 ALA A CA 1
ATOM 665 C C . ALA A 1 90 ? 6.220 -1.316 2.944 1.00 97.25 90 ALA A C 1
ATOM 667 O O . ALA A 1 90 ? 6.835 -1.731 3.930 1.00 97.25 90 ALA A O 1
ATOM 668 N N . SER A 1 91 ? 6.328 -0.070 2.491 1.00 95.69 91 SER A N 1
ATOM 669 C CA . SER A 1 91 ? 7.220 0.937 3.075 1.00 95.69 91 SER A CA 1
ATOM 670 C C . SER A 1 91 ? 6.639 2.338 2.939 1.00 95.69 91 SER A C 1
ATOM 672 O O . SER A 1 91 ? 5.905 2.625 1.995 1.00 95.69 91 SER A O 1
ATOM 674 N N . GLY A 1 92 ? 6.980 3.209 3.888 1.00 93.94 92 GLY A N 1
ATOM 675 C CA . GLY A 1 92 ? 6.703 4.643 3.803 1.00 93.94 92 GLY A CA 1
ATOM 676 C C . GLY A 1 92 ? 7.887 5.490 3.325 1.00 93.94 92 GLY A C 1
ATOM 677 O O . GLY A 1 92 ? 7.744 6.706 3.209 1.00 93.94 92 GLY A O 1
ATOM 678 N N . MET A 1 93 ? 9.043 4.864 3.073 1.00 91.06 93 MET A N 1
ATOM 679 C CA . MET A 1 93 ? 10.309 5.531 2.725 1.00 91.06 93 MET A CA 1
ATOM 680 C C . MET A 1 93 ? 10.908 5.025 1.409 1.00 91.06 93 MET A C 1
ATOM 682 O O . MET A 1 93 ? 11.640 5.752 0.739 1.00 91.06 93 MET A O 1
ATOM 686 N N . ASP A 1 94 ? 10.634 3.770 1.052 1.00 91.19 94 ASP A N 1
ATOM 687 C CA . ASP A 1 94 ? 11.289 3.109 -0.072 1.00 91.19 94 ASP A CA 1
ATOM 688 C C . ASP A 1 94 ? 10.445 3.139 -1.343 1.00 91.19 94 ASP A C 1
ATOM 690 O O . ASP A 1 94 ? 9.213 3.071 -1.325 1.00 91.19 94 ASP A O 1
ATOM 694 N N . TRP A 1 95 ? 11.158 3.141 -2.466 1.00 88.88 95 TRP A N 1
ATOM 695 C CA . TRP A 1 95 ? 10.599 3.129 -3.811 1.00 88.88 95 TRP A CA 1
ATOM 696 C C . TRP A 1 95 ? 11.036 1.880 -4.570 1.00 88.88 95 TRP A C 1
ATOM 698 O O . TRP A 1 95 ? 12.134 1.376 -4.309 1.00 88.88 95 TRP A O 1
ATOM 708 N N . PRO A 1 96 ? 10.228 1.391 -5.530 1.00 89.00 96 PRO A N 1
ATOM 709 C CA . PRO A 1 96 ? 10.640 0.305 -6.408 1.00 89.00 96 PRO A CA 1
ATOM 710 C C . PRO A 1 96 ? 11.865 0.687 -7.253 1.00 89.00 96 PRO A C 1
ATOM 712 O O . PRO A 1 96 ? 11.996 1.833 -7.686 1.00 89.00 96 PRO A O 1
ATOM 715 N N . GLY A 1 97 ? 12.736 -0.285 -7.530 1.00 86.56 97 GLY A N 1
ATOM 716 C CA . GLY A 1 97 ? 13.903 -0.126 -8.413 1.00 86.56 97 GLY A CA 1
ATOM 717 C C . GLY A 1 97 ? 15.205 -0.683 -7.837 1.00 86.56 97 GLY A C 1
ATOM 718 O O . GLY A 1 97 ? 16.137 -0.982 -8.580 1.00 86.56 97 GLY A O 1
ATOM 719 N N . GLU A 1 98 ? 15.269 -0.884 -6.523 1.00 87.88 98 GLU A N 1
ATOM 720 C CA . GLU A 1 98 ? 16.402 -1.544 -5.879 1.00 87.88 98 GLU A CA 1
ATOM 721 C C . GLU A 1 98 ? 16.213 -3.069 -5.845 1.00 87.88 98 GLU A C 1
ATOM 723 O O . GLU A 1 98 ? 15.113 -3.601 -6.011 1.00 87.88 98 GLU A O 1
ATOM 728 N N . GLN A 1 99 ? 17.304 -3.802 -5.622 1.00 87.81 99 GLN A N 1
ATOM 729 C CA . GLN A 1 99 ? 17.246 -5.257 -5.451 1.00 87.81 99 GLN A CA 1
ATOM 730 C C . GLN A 1 99 ? 16.581 -5.632 -4.119 1.00 87.81 99 GLN A C 1
ATOM 732 O O . GLN A 1 99 ? 16.770 -4.952 -3.113 1.00 87.81 99 GLN A O 1
ATOM 737 N N . ALA A 1 100 ? 15.907 -6.786 -4.058 1.00 88.12 100 ALA A N 1
ATOM 738 C CA . ALA A 1 100 ? 15.256 -7.274 -2.834 1.00 88.12 100 ALA A CA 1
ATOM 739 C C . ALA A 1 100 ? 16.183 -7.288 -1.598 1.00 88.12 100 ALA A C 1
ATOM 741 O O . ALA A 1 100 ? 15.766 -6.948 -0.490 1.00 88.12 100 ALA A O 1
ATOM 742 N N . VAL A 1 101 ? 17.465 -7.626 -1.790 1.00 90.06 101 VAL A N 1
ATOM 743 C CA . VAL A 1 101 ? 18.480 -7.628 -0.723 1.00 90.06 101 VAL A CA 1
ATOM 744 C C . VAL A 1 101 ? 18.690 -6.246 -0.095 1.00 90.06 101 VAL A C 1
ATOM 746 O O . VAL A 1 101 ? 18.949 -6.166 1.104 1.00 90.06 101 VAL A O 1
ATOM 749 N N . HIS A 1 102 ? 18.533 -5.167 -0.866 1.00 90.94 102 HIS A N 1
ATOM 750 C CA . HIS A 1 102 ? 18.635 -3.802 -0.360 1.00 90.94 102 HIS A CA 1
ATOM 751 C C . HIS A 1 102 ? 17.522 -3.517 0.651 1.00 90.94 102 HIS A C 1
ATOM 753 O O . HIS A 1 102 ? 17.800 -3.093 1.771 1.00 90.94 102 HIS A O 1
ATOM 759 N N . TYR A 1 103 ? 16.276 -3.845 0.303 1.00 91.44 103 TYR A N 1
ATOM 760 C CA . TYR A 1 103 ? 15.116 -3.630 1.173 1.00 91.44 103 TYR A CA 1
ATOM 761 C C . TYR A 1 103 ? 15.186 -4.433 2.479 1.00 91.44 103 TYR A C 1
ATOM 763 O O . TYR A 1 103 ? 14.734 -3.976 3.529 1.00 91.44 103 TYR A O 1
ATOM 771 N N . HIS A 1 104 ? 15.793 -5.624 2.440 1.00 90.62 104 HIS A N 1
ATOM 772 C CA . HIS A 1 104 ? 16.078 -6.400 3.649 1.00 90.62 104 HIS A CA 1
ATOM 773 C C . HIS A 1 104 ? 17.118 -5.733 4.558 1.00 90.62 104 HIS A C 1
ATOM 775 O O . HIS A 1 104 ? 17.063 -5.910 5.774 1.00 90.62 104 HIS A O 1
ATOM 781 N N . GLN A 1 105 ? 18.076 -5.005 3.983 1.00 91.50 105 GLN A N 1
ATOM 782 C CA . GLN A 1 105 ? 19.164 -4.359 4.717 1.00 91.50 105 GLN A CA 1
ATOM 783 C C . GLN A 1 105 ? 18.784 -2.970 5.240 1.00 91.50 105 GLN A C 1
ATOM 785 O O . GLN A 1 105 ? 19.234 -2.610 6.326 1.00 91.50 105 GLN A O 1
ATOM 790 N N . CYS A 1 106 ? 17.975 -2.197 4.503 1.00 88.12 106 CYS A N 1
ATOM 791 C CA . CYS A 1 106 ? 17.565 -0.854 4.927 1.00 88.12 106 CYS A CA 1
ATOM 792 C C . CYS A 1 106 ? 16.583 -0.894 6.107 1.00 88.12 106 CYS A C 1
ATOM 794 O O . CYS A 1 106 ? 16.634 -0.025 6.975 1.00 88.12 106 CYS A O 1
ATOM 796 N N . GLY A 1 107 ? 15.713 -1.911 6.159 1.00 86.56 107 GLY A N 1
ATOM 797 C CA . GLY A 1 107 ? 14.750 -2.107 7.245 1.00 86.56 107 GLY A CA 1
ATOM 798 C C . GLY A 1 107 ? 13.673 -1.022 7.361 1.00 86.56 107 GLY A C 1
ATOM 799 O O . GLY A 1 107 ? 13.021 -0.946 8.399 1.00 86.56 107 GLY A O 1
ATOM 800 N N . ALA A 1 108 ? 13.481 -0.185 6.336 1.00 89.81 108 ALA A N 1
ATOM 801 C CA . ALA A 1 108 ? 12.504 0.909 6.361 1.00 89.81 108 ALA A CA 1
ATOM 802 C C . ALA A 1 108 ? 11.065 0.472 6.001 1.00 89.81 108 ALA A C 1
ATOM 804 O O . ALA A 1 108 ? 10.113 1.234 6.173 1.00 89.81 108 ALA A O 1
ATOM 805 N N . GLY A 1 109 ? 10.897 -0.785 5.594 1.00 93.56 109 GLY A N 1
ATOM 8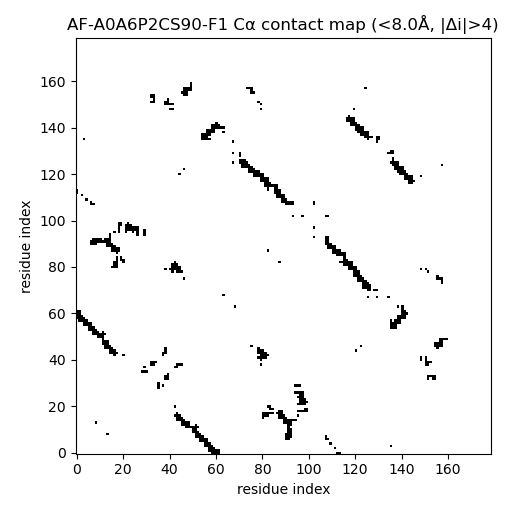06 C CA . GLY A 1 109 ? 9.619 -1.437 5.334 1.00 93.56 109 GLY A CA 1
ATOM 807 C C . GLY A 1 109 ? 9.640 -2.926 5.673 1.00 93.56 109 GLY A C 1
ATOM 808 O O . GLY A 1 109 ? 10.573 -3.440 6.298 1.00 93.56 109 GLY A O 1
ATOM 809 N N . MET A 1 110 ? 8.594 -3.643 5.262 1.00 96.25 110 MET A N 1
ATOM 810 C CA . MET A 1 110 ? 8.403 -5.053 5.602 1.00 96.25 110 MET A CA 1
ATOM 811 C C . MET A 1 110 ? 7.974 -5.890 4.398 1.00 96.25 110 MET A C 1
ATOM 813 O O . MET A 1 110 ? 7.074 -5.510 3.651 1.00 96.25 110 MET A O 1
ATOM 817 N N . PHE A 1 111 ? 8.585 -7.070 4.262 1.00 96.81 111 PHE A N 1
ATOM 818 C CA . PHE A 1 111 ? 8.132 -8.106 3.338 1.00 96.81 111 PHE A CA 1
ATOM 819 C C . PHE A 1 111 ? 6.957 -8.878 3.927 1.00 96.81 111 PHE A C 1
ATOM 821 O O . PHE A 1 111 ? 7.025 -9.382 5.050 1.00 96.81 111 PHE A O 1
ATOM 828 N N . VAL A 1 112 ? 5.903 -9.035 3.136 1.00 97.19 112 VAL A N 1
ATOM 829 C CA . VAL A 1 112 ? 4.690 -9.751 3.509 1.00 97.19 112 VAL A CA 1
ATOM 830 C C . VAL A 1 112 ? 4.375 -10.796 2.454 1.00 97.19 112 VAL A C 1
ATOM 832 O O . VAL A 1 112 ? 4.345 -10.513 1.260 1.00 97.19 112 VAL A O 1
ATOM 835 N N . SER A 1 113 ? 4.136 -12.027 2.905 1.00 97.44 113 SER A N 1
ATOM 836 C CA . SER A 1 113 ? 3.759 -13.125 2.014 1.00 97.44 113 SER A CA 1
ATOM 837 C C . SER A 1 113 ? 2.318 -12.963 1.539 1.00 97.44 113 SER A C 1
ATOM 839 O O . SER A 1 113 ? 1.391 -12.835 2.346 1.00 97.44 113 SER A O 1
ATOM 841 N N . VAL A 1 114 ? 2.126 -13.026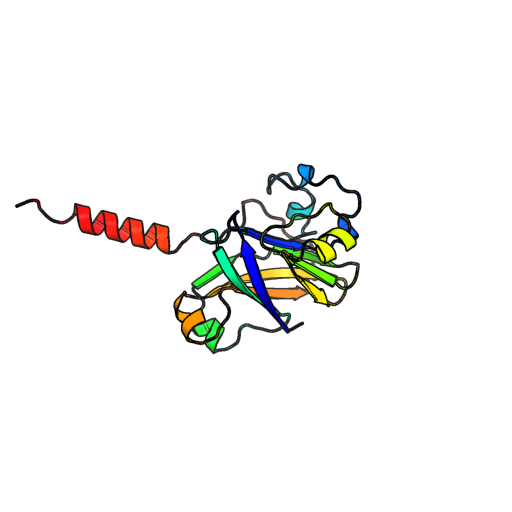 0.228 1.00 97.00 114 VAL A N 1
ATOM 842 C CA . VAL A 1 114 ? 0.826 -12.939 -0.438 1.00 97.00 114 VAL A CA 1
ATOM 843 C C . VAL A 1 114 ? 0.815 -13.917 -1.610 1.00 97.00 114 VAL A C 1
ATOM 845 O O . VAL A 1 114 ? 1.856 -14.256 -2.157 1.00 97.00 114 VAL A O 1
ATOM 848 N N . VAL A 1 115 ? -0.347 -14.448 -1.978 1.00 97.38 115 VAL A N 1
ATOM 849 C CA . VAL A 1 115 ? -0.414 -15.338 -3.146 1.00 97.38 115 VAL A CA 1
ATOM 850 C C . VAL A 1 115 ? -0.028 -14.533 -4.394 1.00 97.38 115 VAL A C 1
ATOM 852 O O . VAL A 1 115 ? -0.352 -13.354 -4.490 1.00 97.38 115 VAL A O 1
ATOM 855 N N . ALA A 1 116 ? 0.701 -15.142 -5.329 1.00 98.12 116 ALA A N 1
ATOM 856 C CA . ALA A 1 116 ? 1.008 -14.487 -6.596 1.00 98.12 116 ALA A CA 1
ATOM 857 C C . ALA A 1 116 ? -0.287 -14.207 -7.377 1.00 98.12 116 ALA A C 1
ATOM 859 O O . ALA A 1 116 ? -1.190 -15.048 -7.427 1.00 98.12 116 ALA A O 1
ATOM 860 N N . GLY A 1 117 ? -0.374 -13.032 -7.987 1.00 97.81 117 GLY A N 1
ATOM 861 C CA . GLY A 1 117 ? -1.546 -12.580 -8.717 1.00 97.81 117 GLY A CA 1
ATOM 862 C C . GLY A 1 117 ? -1.659 -11.064 -8.769 1.00 97.81 117 GLY A C 1
ATOM 863 O O . GLY A 1 117 ? -0.828 -10.327 -8.241 1.00 97.81 117 GLY A O 1
ATOM 864 N N . ASP A 1 118 ? -2.726 -10.621 -9.415 1.00 98.19 118 ASP A N 1
ATOM 865 C CA . ASP A 1 118 ? -3.094 -9.220 -9.535 1.00 98.19 118 ASP A CA 1
ATOM 866 C C . ASP A 1 118 ? -4.105 -8.833 -8.457 1.00 98.19 118 ASP A C 1
ATOM 868 O O . ASP A 1 118 ? -5.067 -9.566 -8.201 1.00 98.19 118 ASP A O 1
ATOM 872 N N . TYR A 1 119 ? -3.916 -7.662 -7.852 1.00 98.44 119 TYR A N 1
ATOM 873 C CA . TYR A 1 119 ? -4.747 -7.175 -6.758 1.00 98.44 119 TYR A CA 1
ATOM 874 C C . TYR A 1 119 ? -5.228 -5.746 -6.985 1.00 98.44 119 TYR A C 1
ATOM 876 O O . TYR A 1 119 ? -4.474 -4.878 -7.430 1.00 98.44 119 TYR A O 1
ATOM 884 N N . ASP A 1 120 ? -6.483 -5.521 -6.607 1.00 97.94 120 ASP A N 1
ATOM 885 C CA . ASP A 1 120 ? -7.004 -4.212 -6.247 1.00 97.94 120 ASP A CA 1
ATOM 886 C C . ASP A 1 120 ? -6.790 -4.014 -4.743 1.00 97.94 120 ASP A C 1
ATOM 888 O O . ASP A 1 120 ? -7.154 -4.868 -3.925 1.00 97.94 120 ASP A O 1
ATOM 892 N N . VAL A 1 121 ? -6.185 -2.891 -4.375 1.00 98.00 121 VAL A N 1
ATOM 893 C CA . VAL A 1 121 ? -5.891 -2.518 -2.994 1.00 98.00 121 VAL A CA 1
ATOM 894 C C . VAL A 1 121 ? -6.708 -1.289 -2.626 1.00 98.00 121 VAL A C 1
ATOM 896 O O . VAL A 1 121 ? -6.592 -0.240 -3.258 1.00 98.00 121 VAL A O 1
ATOM 899 N N . LEU A 1 122 ? -7.538 -1.424 -1.596 1.00 98.00 122 LEU A N 1
ATOM 900 C CA . LEU A 1 122 ? -8.225 -0.305 -0.955 1.00 98.00 122 LEU A CA 1
ATOM 901 C C . LEU A 1 122 ? -7.463 0.051 0.314 1.00 98.00 122 LEU A C 1
ATOM 903 O O . LEU A 1 122 ? -7.246 -0.819 1.156 1.00 98.00 122 LEU A O 1
ATOM 907 N N . VAL A 1 123 ? -7.054 1.306 0.457 1.00 98.00 123 VAL A N 1
ATOM 908 C CA . VAL A 1 123 ? -6.411 1.793 1.677 1.00 98.00 123 VAL A CA 1
ATOM 909 C C . VAL A 1 123 ? -7.430 2.612 2.447 1.00 98.00 123 VAL A C 1
ATOM 911 O O . VAL A 1 123 ? -7.949 3.608 1.955 1.00 98.00 123 VAL A O 1
ATOM 914 N N . HIS A 1 124 ? -7.730 2.162 3.653 1.00 97.62 124 HIS A N 1
ATOM 915 C CA . HIS A 1 124 ? -8.672 2.783 4.565 1.00 97.62 124 HIS A CA 1
ATOM 916 C C . HIS A 1 124 ? -7.907 3.548 5.632 1.00 97.62 124 HIS A C 1
ATOM 918 O O . HIS A 1 124 ? -7.018 2.981 6.265 1.00 97.62 124 HIS A O 1
ATOM 924 N N . GLU A 1 125 ? -8.277 4.799 5.854 1.00 96.44 125 GLU A N 1
ATOM 925 C CA . GLU A 1 125 ? -7.813 5.570 7.001 1.00 96.44 125 GLU A CA 1
ATOM 926 C C . GLU A 1 125 ? -8.783 5.389 8.165 1.00 96.44 125 GLU A C 1
ATOM 928 O O . GLU A 1 125 ? -10.002 5.514 7.993 1.00 96.44 125 GLU A O 1
ATOM 933 N N . LEU A 1 126 ? -8.249 5.142 9.359 1.00 95.19 126 LEU A N 1
ATOM 934 C CA . LEU A 1 126 ? -9.021 5.171 10.595 1.00 95.19 126 LEU A CA 1
ATOM 935 C C . LEU A 1 126 ? -8.795 6.493 11.338 1.00 95.19 126 LEU A C 1
ATOM 937 O O . LEU A 1 126 ? -7.736 7.110 11.257 1.00 95.19 126 LEU A O 1
ATOM 941 N N . ARG A 1 127 ? -9.805 6.940 12.090 1.00 89.56 127 ARG A N 1
ATOM 942 C CA . ARG A 1 127 ? -9.703 8.145 12.933 1.00 89.56 127 ARG A CA 1
ATOM 943 C C . ARG A 1 127 ? -8.559 8.016 13.939 1.00 89.56 127 ARG A C 1
ATOM 945 O O . ARG A 1 127 ? -8.320 6.933 14.456 1.00 89.56 127 ARG A O 1
ATOM 952 N N . SER A 1 128 ? -7.964 9.136 14.347 1.00 80.88 128 SER A N 1
ATOM 953 C CA . SER A 1 128 ? -6.861 9.184 15.329 1.00 80.88 128 SER A CA 1
ATOM 954 C C . SER A 1 128 ? -7.149 8.482 16.668 1.00 80.88 128 SER A C 1
ATOM 956 O O . SER A 1 128 ? -6.241 7.960 17.308 1.00 80.88 128 SER A O 1
ATOM 958 N N . THR A 1 129 ? -8.420 8.397 17.073 1.00 78.44 129 THR A N 1
ATOM 959 C CA . THR A 1 129 ? -8.859 7.641 18.264 1.00 78.44 129 THR A CA 1
ATOM 960 C C . THR A 1 129 ? -8.744 6.116 18.112 1.00 78.44 129 THR A C 1
ATOM 962 O O . THR A 1 129 ? -8.899 5.381 19.087 1.00 78.44 129 THR A O 1
ATOM 965 N N . ALA A 1 130 ? -8.457 5.607 16.912 1.00 75.12 130 ALA A N 1
ATOM 966 C CA . ALA A 1 130 ? -8.216 4.190 16.655 1.00 75.12 130 ALA A CA 1
ATOM 967 C C . ALA A 1 130 ? -6.962 3.691 17.388 1.00 75.12 130 ALA A C 1
ATOM 969 O O . ALA A 1 130 ? -7.017 2.644 18.039 1.00 75.12 130 ALA A O 1
ATOM 970 N N . ALA A 1 131 ? -5.877 4.471 17.381 1.00 80.25 131 ALA A N 1
ATOM 971 C CA . ALA A 1 131 ? -4.637 4.120 18.072 1.00 80.25 131 ALA A CA 1
ATOM 972 C C . ALA A 1 131 ? -4.847 3.952 19.590 1.00 80.25 131 ALA A C 1
ATOM 974 O O . ALA A 1 131 ? -4.319 3.021 20.197 1.00 80.25 131 ALA A O 1
ATOM 975 N N . GLU A 1 132 ? -5.703 4.780 20.200 1.00 84.88 132 GLU A N 1
ATOM 976 C CA . GLU A 1 132 ? -6.081 4.677 21.621 1.00 84.88 132 GLU A CA 1
ATOM 977 C C . GLU A 1 132 ? -6.805 3.358 21.945 1.00 84.88 132 GLU A C 1
ATOM 979 O O . GLU A 1 132 ? -6.770 2.879 23.080 1.00 84.88 132 GLU A O 1
ATOM 984 N N . ARG A 1 133 ? -7.441 2.747 20.939 1.00 89.56 133 ARG A N 1
ATOM 985 C CA . ARG A 1 133 ? -8.109 1.441 21.021 1.00 89.56 133 ARG A CA 1
ATOM 986 C C . ARG A 1 133 ? -7.216 0.280 20.563 1.00 89.56 133 ARG A C 1
ATOM 988 O O . ARG A 1 133 ? -7.700 -0.846 20.469 1.00 89.56 133 ARG A O 1
ATOM 995 N N . GLY A 1 134 ? -5.936 0.532 20.278 1.00 92.06 134 GLY A N 1
ATOM 996 C CA . GLY A 1 134 ? -4.996 -0.473 19.773 1.00 92.06 134 GLY A CA 1
ATOM 997 C C . GLY A 1 134 ? -5.295 -0.940 18.345 1.00 92.06 134 GLY A C 1
ATOM 998 O O . GLY A 1 134 ? -4.917 -2.051 17.973 1.00 92.06 134 GLY A O 1
ATOM 999 N N . LEU A 1 135 ? -6.007 -0.127 17.564 1.00 95.56 135 LEU A N 1
ATOM 1000 C CA . LEU A 1 135 ? -6.298 -0.374 16.153 1.00 95.56 135 LEU A CA 1
ATOM 1001 C C . LEU A 1 135 ? -5.224 0.277 15.263 1.00 95.56 135 LEU A C 1
ATOM 1003 O O . LEU A 1 135 ? -4.542 1.198 15.717 1.00 95.56 135 LEU A O 1
ATOM 1007 N N . PRO A 1 136 ? -5.046 -0.201 14.018 1.00 96.62 136 PRO A N 1
ATOM 1008 C CA . PRO A 1 136 ? -4.109 0.411 13.081 1.00 96.62 136 PRO A CA 1
ATOM 1009 C C . PRO A 1 136 ? -4.547 1.829 12.680 1.00 96.62 136 PRO A C 1
ATOM 1011 O O . PRO A 1 136 ? -5.728 2.157 12.750 1.00 96.62 136 PRO A O 1
ATOM 1014 N N . ASP A 1 137 ? -3.611 2.647 12.202 1.00 95.62 137 ASP A N 1
ATOM 1015 C CA . ASP A 1 137 ? -3.923 3.946 11.591 1.00 95.62 137 ASP A CA 1
ATOM 1016 C C . ASP A 1 137 ? -4.518 3.752 10.190 1.00 95.62 137 ASP A C 1
ATOM 1018 O O . ASP A 1 137 ? -5.475 4.422 9.804 1.00 95.62 137 ASP A O 1
ATOM 1022 N N . TYR A 1 138 ? -3.982 2.776 9.448 1.00 97.31 138 TYR A N 1
ATOM 1023 C CA . TYR A 1 138 ? -4.434 2.441 8.102 1.00 97.31 138 TYR A CA 1
ATOM 1024 C C . TYR A 1 138 ? -4.678 0.944 7.934 1.00 97.31 138 TYR A C 1
ATOM 1026 O O . TYR A 1 138 ? -3.951 0.107 8.476 1.00 97.31 138 TYR A O 1
ATOM 1034 N N . VAL A 1 139 ? -5.658 0.591 7.103 1.00 98.38 139 VAL A N 1
ATOM 1035 C CA . VAL A 1 139 ? -5.907 -0.793 6.683 1.00 98.38 139 VAL A CA 1
ATOM 1036 C C . VAL A 1 139 ? -5.866 -0.881 5.163 1.00 98.38 139 VAL A C 1
ATOM 1038 O O . VAL A 1 139 ? -6.717 -0.318 4.484 1.00 98.38 139 VAL A O 1
ATOM 1041 N N . ALA A 1 140 ? -4.899 -1.615 4.621 1.00 98.38 140 ALA A N 1
ATOM 1042 C CA . ALA A 1 140 ? -4.803 -1.929 3.202 1.00 98.38 140 ALA A CA 1
ATOM 1043 C C . ALA A 1 140 ? -5.437 -3.301 2.927 1.00 98.38 140 ALA A C 1
ATOM 1045 O O . ALA A 1 140 ? -4.918 -4.349 3.327 1.00 98.38 140 ALA A O 1
ATOM 1046 N N . VAL A 1 141 ? -6.578 -3.286 2.243 1.00 98.56 141 VAL A N 1
ATOM 1047 C CA . VAL A 1 141 ? -7.379 -4.461 1.902 1.00 98.56 141 VAL A CA 1
ATOM 1048 C C . VAL A 1 141 ? -7.077 -4.904 0.476 1.00 98.56 141 VAL A C 1
ATOM 1050 O O . VAL A 1 141 ? -7.362 -4.193 -0.482 1.00 98.56 141 VAL A O 1
ATOM 1053 N N . PHE A 1 142 ? -6.556 -6.119 0.345 1.00 98.38 142 PHE A N 1
ATOM 1054 C CA . PHE A 1 142 ? -6.238 -6.778 -0.914 1.00 98.38 142 PHE A CA 1
ATOM 1055 C C . PHE A 1 142 ? -7.446 -7.573 -1.402 1.00 98.38 142 PHE A C 1
ATOM 1057 O O . PHE A 1 142 ? -7.984 -8.444 -0.701 1.00 98.38 142 PHE A O 1
ATOM 1064 N N . ARG A 1 143 ? -7.852 -7.309 -2.639 1.00 97.94 143 ARG A N 1
ATOM 1065 C CA . ARG A 1 143 ? -8.880 -8.057 -3.362 1.00 97.94 143 ARG A CA 1
ATOM 1066 C C . ARG A 1 143 ? -8.281 -8.551 -4.664 1.00 97.94 143 ARG A C 1
ATOM 1068 O O . ARG A 1 143 ? -7.682 -7.778 -5.397 1.00 97.94 143 ARG A O 1
ATOM 1075 N N . GLN A 1 144 ? -8.402 -9.849 -4.932 1.00 97.62 144 GLN A N 1
ATOM 1076 C CA . GLN A 1 144 ? -7.888 -10.404 -6.178 1.00 97.62 144 GLN A CA 1
ATOM 1077 C C . GLN A 1 144 ? -8.623 -9.760 -7.356 1.00 97.62 144 GLN A C 1
ATOM 1079 O O . GLN A 1 144 ? -9.854 -9.797 -7.429 1.00 97.62 144 GLN A O 1
ATOM 1084 N N . ARG A 1 145 ? -7.854 -9.170 -8.265 1.00 96.69 145 ARG A N 1
ATOM 1085 C CA . ARG A 1 145 ? -8.355 -8.485 -9.447 1.00 96.69 145 ARG A CA 1
ATOM 1086 C C . ARG A 1 145 ? -8.681 -9.523 -10.520 1.00 96.69 145 ARG A C 1
ATOM 1088 O O . ARG A 1 145 ? -7.868 -10.389 -10.832 1.00 96.69 145 ARG A O 1
ATOM 1095 N N . THR A 1 146 ? -9.891 -9.455 -11.072 1.00 93.81 146 THR A N 1
ATOM 1096 C CA . THR A 1 146 ? -10.372 -10.390 -12.115 1.00 93.81 146 THR A CA 1
ATOM 1097 C C . THR A 1 146 ? -10.449 -9.761 -13.507 1.00 93.81 146 THR A C 1
ATOM 1099 O O . THR A 1 146 ? -10.690 -10.467 -14.484 1.00 93.81 146 THR A O 1
ATOM 1102 N N . GLY A 1 147 ? -10.235 -8.447 -13.608 1.00 92.56 147 GLY A N 1
ATOM 1103 C CA . GLY A 1 147 ? -10.281 -7.686 -14.853 1.00 92.56 147 GLY A CA 1
ATOM 1104 C C . GLY A 1 147 ? -9.075 -6.768 -15.029 1.00 92.56 147 GLY A C 1
ATOM 1105 O O . GLY A 1 147 ? -8.106 -6.827 -14.277 1.00 92.56 147 GLY A O 1
ATOM 1106 N N . SER A 1 148 ? -9.131 -5.910 -16.043 1.00 92.81 148 SER A N 1
ATOM 1107 C CA . SER A 1 148 ? -8.098 -4.897 -16.264 1.00 92.81 148 SER A CA 1
ATOM 1108 C C . SER A 1 148 ? -8.104 -3.855 -15.147 1.00 92.81 148 SER A C 1
ATOM 1110 O O . SER A 1 148 ? -9.169 -3.449 -14.680 1.00 92.81 148 SER A O 1
ATOM 1112 N N . PHE A 1 149 ? -6.917 -3.397 -14.752 1.00 93.00 149 PHE A N 1
ATOM 1113 C CA . PHE A 1 149 ? -6.795 -2.268 -13.840 1.00 93.00 149 PHE A CA 1
ATOM 1114 C C . PHE A 1 149 ? -7.308 -0.993 -14.535 1.00 93.00 149 PHE A C 1
ATOM 1116 O O . PHE A 1 149 ? -6.884 -0.723 -15.661 1.00 93.00 149 PHE A O 1
ATOM 1123 N N . PRO A 1 150 ? -8.219 -0.216 -13.916 1.00 87.81 150 PRO A N 1
ATOM 1124 C CA . PRO A 1 150 ? -8.782 0.986 -14.540 1.00 87.81 150 PRO A CA 1
ATOM 1125 C C . PRO A 1 150 ? -7.753 2.105 -14.749 1.00 87.81 150 PRO A C 1
ATOM 1127 O O . PRO A 1 150 ? -8.002 3.025 -15.528 1.00 87.81 150 PRO A O 1
ATOM 1130 N N . GLY A 1 151 ? -6.603 2.014 -14.079 1.00 85.56 151 GLY A N 1
ATOM 1131 C CA . GLY A 1 151 ? -5.571 3.035 -14.076 1.00 85.56 151 GLY A CA 1
ATOM 1132 C C . GLY A 1 151 ? -5.809 4.115 -13.028 1.00 85.56 151 GLY A C 1
ATOM 1133 O O . GLY A 1 151 ? -6.904 4.279 -12.493 1.00 85.56 151 GLY A O 1
ATOM 1134 N N . VAL A 1 152 ? -4.743 4.852 -12.732 1.00 83.19 152 VAL A N 1
ATOM 1135 C CA . VAL A 1 152 ? -4.743 5.978 -11.797 1.00 83.19 152 VAL A CA 1
ATOM 1136 C C . VAL A 1 152 ? -4.575 7.260 -12.606 1.00 83.19 152 VAL A C 1
ATOM 1138 O O . VAL A 1 152 ? -3.584 7.416 -13.318 1.00 83.19 152 VAL A O 1
ATOM 1141 N N . VAL A 1 153 ? -5.564 8.154 -12.534 1.00 79.06 153 VAL A N 1
ATOM 1142 C CA . VAL A 1 153 ? -5.577 9.414 -13.305 1.00 79.06 153 VAL A CA 1
ATOM 1143 C C . VAL A 1 153 ? -5.034 10.586 -12.482 1.00 79.06 153 VAL A C 1
ATOM 1145 O O . VAL A 1 153 ? -4.434 11.505 -13.033 1.00 79.06 153 VAL A O 1
ATOM 1148 N N . GLU A 1 154 ? -5.201 10.528 -11.162 1.00 84.00 154 GLU A N 1
ATOM 1149 C CA . GLU A 1 154 ? -4.786 11.555 -10.204 1.00 84.00 154 GLU A CA 1
ATOM 1150 C C . GLU A 1 154 ? -4.000 10.912 -9.062 1.00 84.00 154 GLU A C 1
ATOM 1152 O O . GLU A 1 154 ? -4.121 9.713 -8.825 1.00 84.00 154 GLU A O 1
ATOM 1157 N N . GLU A 1 155 ? -3.187 11.697 -8.354 1.00 86.75 155 GLU A N 1
ATOM 1158 C CA . GLU A 1 155 ? -2.458 11.208 -7.183 1.00 86.75 155 GLU A CA 1
ATOM 1159 C C . GLU A 1 155 ? -3.440 10.646 -6.138 1.00 86.75 155 GLU A C 1
ATOM 1161 O O . GLU A 1 155 ? -4.240 11.409 -5.589 1.00 86.75 155 GLU A O 1
ATOM 1166 N N . PRO A 1 156 ? -3.381 9.340 -5.814 1.00 90.69 156 PRO A N 1
ATOM 1167 C CA . PRO A 1 156 ? -4.215 8.781 -4.766 1.00 90.69 156 PRO A CA 1
ATOM 1168 C C . PRO A 1 156 ? -3.706 9.300 -3.428 1.00 90.69 156 PRO A C 1
ATOM 1170 O O . PRO A 1 156 ? -2.572 9.014 -3.048 1.00 90.69 156 PRO A O 1
ATOM 1173 N N . ARG A 1 157 ? -4.516 10.068 -2.706 1.00 92.69 157 ARG A N 1
ATOM 1174 C CA . ARG A 1 157 ? -4.126 10.622 -1.408 1.00 92.69 157 ARG A CA 1
ATOM 1175 C C . ARG A 1 157 ? -5.325 10.8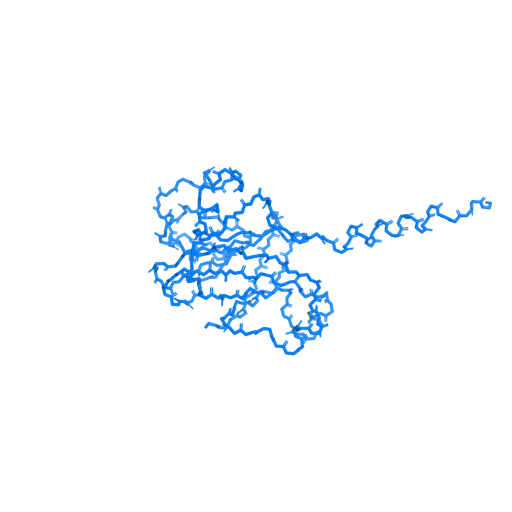09 -0.501 1.00 92.69 157 ARG A C 1
ATOM 1177 O O . ARG A 1 157 ? -6.415 11.119 -0.976 1.00 92.69 157 ARG A O 1
ATOM 1184 N N . PHE A 1 158 ? -5.095 10.665 0.794 1.00 91.69 158 PHE A N 1
ATOM 1185 C CA . PHE A 1 158 ? -6.062 11.082 1.797 1.00 91.69 158 PHE A CA 1
ATOM 1186 C C . PHE A 1 158 ? -6.107 12.606 1.839 1.00 91.69 158 PHE A C 1
ATOM 1188 O O . PHE A 1 158 ? -5.074 13.267 1.970 1.00 91.69 158 PHE A O 1
ATOM 1195 N N . ILE A 1 159 ? -7.305 13.169 1.728 1.00 80.81 159 ILE A N 1
ATOM 1196 C CA . ILE A 1 159 ? -7.503 14.608 1.879 1.00 80.81 159 ILE A CA 1
ATOM 1197 C C . ILE A 1 159 ? -7.714 14.841 3.369 1.00 80.81 159 ILE A C 1
ATOM 1199 O O . ILE A 1 159 ? -8.762 14.512 3.918 1.00 80.81 159 ILE A O 1
ATOM 1203 N N . GLY A 1 160 ? -6.666 15.331 4.028 1.00 65.81 160 GLY A N 1
ATOM 1204 C CA . GLY A 1 160 ? -6.627 15.559 5.465 1.00 65.81 160 GLY A CA 1
ATOM 1205 C C . GLY A 1 160 ? -7.917 16.144 6.031 1.00 65.81 160 GLY A C 1
ATOM 1206 O O . GLY A 1 160 ? -8.303 17.253 5.665 1.00 65.81 160 GLY A O 1
ATOM 1207 N N . GLY A 1 161 ? -8.513 15.475 7.025 1.00 54.16 161 GLY A N 1
ATOM 1208 C CA . GLY A 1 161 ? -9.518 16.114 7.883 1.00 54.16 161 GLY A CA 1
ATOM 1209 C C . GLY A 1 161 ? -8.964 17.369 8.575 1.00 54.16 161 GLY A C 1
ATOM 1210 O O . GLY A 1 161 ? -9.712 18.308 8.828 1.00 54.16 161 GLY A O 1
ATOM 1211 N N . ARG A 1 162 ? -7.639 17.434 8.792 1.00 53.44 162 ARG A N 1
ATOM 1212 C CA . ARG A 1 162 ? -6.940 18.594 9.367 1.00 53.44 162 ARG A CA 1
ATOM 1213 C C . ARG A 1 162 ? -7.049 19.867 8.540 1.00 53.44 162 ARG A C 1
ATOM 1215 O O . ARG A 1 162 ? -7.228 20.915 9.136 1.00 53.44 162 ARG A O 1
ATOM 1222 N N . GLU A 1 163 ? -6.989 19.812 7.210 1.00 55.25 163 GLU A N 1
ATOM 1223 C CA . GLU A 1 163 ? -7.147 21.037 6.409 1.00 55.25 163 GLU A CA 1
AT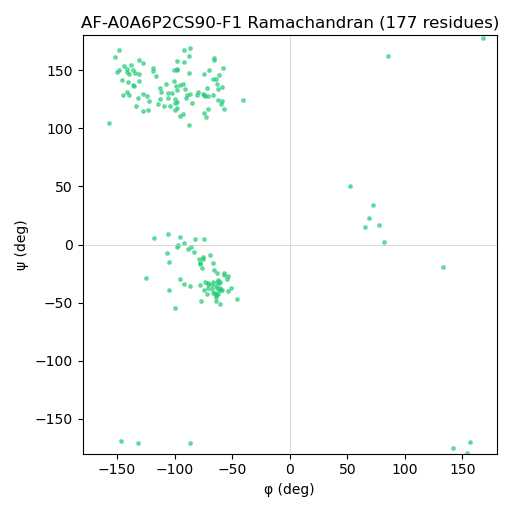OM 1224 C C . GLU A 1 163 ? -8.576 21.577 6.518 1.00 55.25 163 GLU A C 1
ATOM 1226 O O . GLU A 1 163 ? -8.779 22.786 6.581 1.00 55.25 163 GLU A O 1
ATOM 1231 N N . ILE A 1 164 ? -9.568 20.688 6.617 1.00 60.69 164 ILE A N 1
ATOM 1232 C CA . ILE A 1 164 ? -10.968 21.065 6.832 1.00 60.69 164 ILE A CA 1
ATOM 1233 C C . ILE A 1 164 ? -11.180 21.572 8.264 1.00 60.69 164 ILE A C 1
ATOM 1235 O O . ILE A 1 164 ? -11.846 22.585 8.443 1.00 60.69 164 ILE A O 1
ATOM 1239 N N . GLU A 1 165 ? -10.604 20.935 9.283 1.00 57.88 165 GLU A N 1
ATOM 1240 C CA . GLU A 1 165 ? -10.692 21.396 10.674 1.00 57.88 165 GLU A CA 1
ATOM 1241 C C . GLU A 1 165 ? -9.962 22.725 10.892 1.00 57.88 165 GLU A C 1
ATOM 1243 O O . GLU A 1 165 ? -10.508 23.608 11.549 1.00 57.88 165 GLU A O 1
ATOM 1248 N N . GLU A 1 166 ? -8.780 22.918 10.309 1.00 63.84 166 GLU A N 1
ATOM 1249 C CA . GLU A 1 166 ? -8.043 24.185 10.342 1.00 63.84 166 GLU A CA 1
ATOM 1250 C C . GLU A 1 166 ? -8.768 25.274 9.546 1.00 63.84 166 GLU A C 1
ATOM 1252 O O . GLU A 1 166 ? -8.830 26.421 9.993 1.00 63.84 166 GLU A O 1
ATOM 1257 N N . LEU A 1 167 ? -9.381 24.937 8.408 1.00 68.00 167 LEU A N 1
ATOM 1258 C CA . LEU A 1 167 ? -10.236 25.858 7.659 1.00 68.00 167 LEU A CA 1
ATOM 1259 C C . LEU A 1 167 ? -11.480 26.239 8.469 1.00 68.00 167 LEU A C 1
ATOM 1261 O O . LEU A 1 167 ? -11.805 27.420 8.560 1.00 68.00 167 LEU A O 1
ATOM 1265 N N . ILE A 1 168 ? -12.146 25.275 9.109 1.00 74.94 168 ILE A N 1
ATOM 1266 C CA . ILE A 1 168 ? -13.291 25.518 9.997 1.00 74.94 168 ILE A CA 1
ATOM 1267 C C . ILE A 1 168 ? -12.861 26.376 11.193 1.00 74.94 168 ILE A C 1
ATOM 1269 O O . ILE A 1 168 ? -13.563 27.321 11.547 1.00 74.94 168 ILE A O 1
ATOM 1273 N N . GLN A 1 169 ? -11.704 26.108 11.800 1.00 74.06 169 GLN A N 1
ATOM 1274 C CA . GLN A 1 169 ? -11.165 26.919 12.894 1.00 74.06 169 GLN A CA 1
ATOM 1275 C C . GLN A 1 169 ? -10.834 28.344 12.441 1.00 74.06 169 GLN A C 1
ATOM 1277 O O . GLN A 1 169 ? -11.205 29.289 13.139 1.00 74.06 169 GLN A O 1
ATOM 1282 N N . ARG A 1 170 ? -10.217 28.527 11.265 1.00 79.94 170 ARG A N 1
ATOM 1283 C CA . ARG A 1 170 ? -9.965 29.859 10.686 1.00 79.94 170 ARG A CA 1
ATOM 1284 C C . ARG A 1 170 ? -11.268 30.608 10.431 1.00 79.94 170 ARG A C 1
ATOM 1286 O O . ARG A 1 170 ? -11.421 31.715 10.941 1.00 79.94 170 ARG A O 1
ATOM 1293 N N . LEU A 1 171 ? -12.232 29.985 9.754 1.00 82.94 171 LEU A N 1
ATOM 1294 C CA . LEU A 1 171 ? -13.545 30.581 9.477 1.00 82.94 171 LEU A CA 1
ATOM 1295 C C . LEU A 1 171 ? -14.292 30.972 10.764 1.00 82.94 171 LEU A C 1
ATOM 1297 O O . LEU A 1 171 ? -14.899 32.042 10.835 1.00 82.94 171 LEU A O 1
ATOM 1301 N N . ASN A 1 172 ? -14.209 30.146 11.808 1.00 83.62 172 ASN A N 1
ATOM 1302 C CA . ASN A 1 172 ? -14.812 30.444 13.108 1.00 83.62 172 ASN A CA 1
ATOM 1303 C C . ASN A 1 172 ? -14.078 31.571 13.856 1.00 83.62 172 ASN A C 1
ATOM 1305 O O . ASN A 1 172 ? -14.724 32.351 14.554 1.00 83.62 172 ASN A O 1
ATOM 1309 N N . SER A 1 173 ? -12.755 31.687 13.702 1.00 84.38 173 SER A N 1
ATOM 1310 C CA . SER A 1 173 ? -11.959 32.764 14.311 1.00 84.38 173 SER A CA 1
ATOM 1311 C C . SER A 1 173 ? -12.1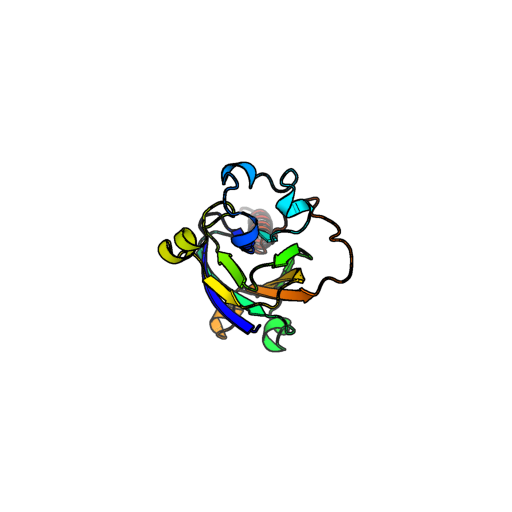58 34.126 13.634 1.00 84.38 173 SER A C 1
ATOM 1313 O O . SER A 1 173 ? -12.151 35.149 14.311 1.00 84.38 173 SER A O 1
ATOM 1315 N N . GLU A 1 174 ? -12.412 34.149 12.322 1.00 83.56 174 GLU A N 1
ATOM 1316 C CA . GLU A 1 174 ? -12.681 35.371 11.545 1.00 83.56 174 GLU A CA 1
ATOM 1317 C C . GLU A 1 174 ? -14.117 35.895 11.726 1.00 83.56 174 GLU A C 1
ATOM 1319 O O . GLU A 1 174 ? -14.406 37.048 11.413 1.00 83.56 174 GLU A O 1
ATOM 1324 N N . SER A 1 175 ? -15.018 35.066 12.263 1.00 76.44 175 SER A N 1
ATOM 1325 C CA . SER A 1 175 ? -16.423 35.414 12.510 1.00 76.44 175 SER A CA 1
ATOM 1326 C C . SER A 1 175 ? -16.675 36.068 13.877 1.00 76.44 175 SER A C 1
ATOM 1328 O O . SER A 1 175 ? -17.813 36.445 14.163 1.00 76.44 175 SER A O 1
ATOM 1330 N N . GLN A 1 176 ? -15.658 36.203 14.740 1.00 64.31 176 GLN A N 1
ATOM 1331 C CA . GLN A 1 176 ? -15.814 36.925 16.006 1.00 64.31 176 GLN A CA 1
ATOM 1332 C C . GLN A 1 176 ? -15.606 38.434 15.791 1.00 64.31 176 GLN A C 1
ATOM 1334 O O . GLN A 1 176 ? -14.544 38.834 15.311 1.00 64.31 176 GLN A O 1
ATOM 1339 N N . PRO A 1 177 ? -16.598 39.287 16.117 1.00 64.19 177 PRO A N 1
ATOM 1340 C CA . PRO A 1 177 ? -16.446 40.733 16.001 1.00 64.19 177 PRO A CA 1
ATOM 1341 C C . PRO A 1 177 ? -15.331 41.219 16.936 1.00 64.19 177 PRO A C 1
ATOM 1343 O O . PRO A 1 177 ? -15.253 40.802 18.089 1.0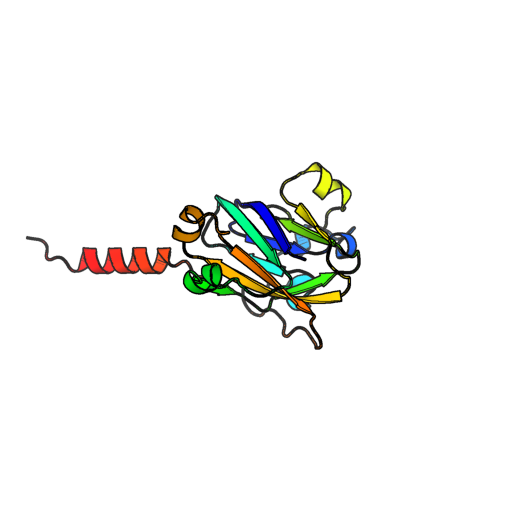0 64.19 177 PRO A O 1
ATOM 1346 N N . GLN A 1 178 ? -14.453 42.079 16.416 1.00 60.72 178 GLN A N 1
ATOM 1347 C CA . GLN A 1 178 ? -13.462 42.781 17.226 1.00 60.72 178 GLN A CA 1
ATOM 1348 C C . GLN A 1 178 ? -14.183 43.856 18.046 1.00 60.72 178 GLN A C 1
ATOM 1350 O O . GLN A 1 178 ? -14.673 44.827 17.468 1.00 60.72 178 GLN A O 1
ATOM 1355 N N . ASP A 1 179 ? -14.270 43.639 19.358 1.00 72.19 179 ASP A N 1
ATOM 1356 C CA . ASP A 1 179 ? -14.682 44.646 20.346 1.00 72.19 179 ASP A CA 1
ATOM 1357 C C . ASP A 1 179 ? -13.561 45.667 20.621 1.00 72.19 179 ASP A C 1
ATOM 1359 O O . ASP A 1 179 ? -12.373 45.260 20.676 1.00 72.19 179 ASP A O 1
#

Radius of gyration: 17.56 Å; Cα contacts (8 Å, |Δi|>4): 400; chains: 1; bounding box: 36×60×38 Å

Secondary structure (DSSP, 8-state):
-EEEEEEEESSSEEEEE-GGGTTT--GGGG--TTT-HHHHTTSSEEEE-SSSEEEEEEEESSPPPHHHHHTEEEEEEEEEEEESSSEEEEESS--BTB-HHHHHHH-SEEEEE--SEEEEEEEEEEPTHHHHTT--SEEEEEEE--S------S--B---HHHHHHHHHHHHHHTS---